Protein AF-A0A959X2M3-F1 (afdb_monomer)

Solvent-accessible surface area (backbone atoms only — not comparable to full-atom values): 13332 Å² total; per-residue (Å²): 109,72,74,56,54,51,50,55,30,62,45,56,48,98,85,64,52,26,56,45,53,53,50,52,50,52,31,53,52,50,55,50,49,57,57,46,39,54,46,54,54,45,54,53,51,61,68,49,44,65,63,35,62,74,36,33,85,78,37,77,64,38,39,45,50,39,52,51,53,55,51,50,49,55,48,45,53,48,51,55,50,47,69,74,66,49,56,68,66,61,54,34,28,74,55,65,74,38,82,60,84,59,96,55,61,70,57,21,39,37,45,34,43,35,32,46,65,42,89,88,78,68,47,81,46,74,49,79,49,80,47,76,36,41,40,83,55,24,69,57,48,59,26,80,77,22,71,33,78,55,99,66,29,56,42,56,25,75,43,68,69,39,57,64,97,43,68,52,55,40,64,32,27,38,26,89,87,77,65,51,74,42,83,56,93,72,75,53,65,43,33,91,88,77,67,46,67,55,27,52,39,75,91,23,56,40,84,42,66,76,83,45,42,29,35,27,79,40,51,52,85,77,26,50,73,62,93,83,74,79,79,85,125

Secondary structure (DSSP, 8-state):
-HHHHHHHHHS--TTS--HHHHHHHHHHHHHHHHHHHHHHHHHHHHHHHHHHHHTTTT-HHHHHHHHHHHHHHHHHHHHHHHHHHS-HHHHHHHTTSSPP-SS--SEEEEEEEEEEE-TTT--EEEEEEEEEEEHHHHHHHTSTT-EEEETTEEEE--EE---GGGTT-EEEEE-TTT--EEESSS--SB-TTT--B-TTSGGGEEEE----EEEEEEEHHHHB--GGG----

Foldseek 3Di:
DVVVVVVQQPDADPVRDHVLVVLVVQLVVVLVQVLVLLVVVLVVLVVCLVVLVVCCPVDPVSVVVNVVSVVVNVVSVVVNVCSVVPDVVVSCCLSVNDPDPPPAAQKAKEKEKEWEADPPPRDIDIDIDMDIHRLVCCVAQQPQQHWHDDPQFTFHFHWACCTDVNVQWFKWFADPPPRDIDGDPDQDQADPVPRHGDSNPPVRIDTDGRRRYTYTYHYPVVGRDDPPPPPDD

Nearest PDB structures (foldseek):
  5ofb-assembly1_B  TM=7.297E-01  e=4.137E+00  Homo sapiens
  8th8-assembly1_H  TM=6.501E-01  e=4.402E+00  Tetrahymena thermophila
  8cqn-assembly1_A  TM=4.316E-01  e=4.685E+00  Borreliella burgdorferi B31
  5o66-assembly1_F  TM=1.727E-01  e=3.653E+00  Escherichia coli O157:H7

Radius of gyration: 22.68 Å; Cα contacts (8 Å, |Δi|>4): 304; chains: 1; bounding box: 52×45×70 Å

Mean predicted aligned error: 12.22 Å

Structure (mmCIF, N/CA/C/O backbone):
data_AF-A0A959X2M3-F1
#
_entry.id   AF-A0A959X2M3-F1
#
loop_
_atom_site.group_PDB
_atom_site.id
_atom_site.type_symbol
_atom_site.label_atom_id
_atom_site.label_alt_id
_atom_site.label_comp_id
_atom_site.label_asym_id
_atom_site.label_entity_id
_atom_site.label_seq_id
_atom_site.pdbx_PDB_ins_code
_atom_site.Cartn_x
_atom_site.Cartn_y
_atom_site.Cartn_z
_atom_site.occupancy
_atom_site.B_iso_or_equiv
_atom_site.auth_seq_id
_atom_site.auth_comp_id
_atom_site.auth_asym_id
_atom_site.auth_atom_id
_atom_site.pdbx_PDB_model_num
ATOM 1 N N . ASP A 1 1 ? -24.467 1.708 27.579 1.00 86.31 1 ASP A N 1
ATOM 2 C CA . ASP A 1 1 ? -25.200 2.646 26.709 1.00 86.31 1 ASP A CA 1
ATOM 3 C C . ASP A 1 1 ? -24.229 3.172 25.653 1.00 86.31 1 ASP A C 1
ATOM 5 O O . ASP A 1 1 ? -23.113 3.537 26.008 1.00 86.31 1 ASP A O 1
ATOM 9 N N . ALA A 1 2 ? -24.602 3.150 24.372 1.00 84.88 2 ALA A N 1
ATOM 10 C CA . ALA A 1 2 ? -23.736 3.582 23.270 1.00 84.88 2 ALA A CA 1
ATOM 11 C C . ALA A 1 2 ? -23.394 5.081 23.348 1.00 84.88 2 ALA A C 1
ATOM 13 O O . ALA A 1 2 ? -22.277 5.481 23.024 1.00 84.88 2 ALA A O 1
ATOM 14 N N . ALA A 1 3 ? -24.325 5.906 23.841 1.00 92.06 3 ALA A N 1
ATOM 15 C CA . ALA A 1 3 ? -24.115 7.347 23.967 1.00 92.06 3 ALA A CA 1
ATOM 16 C C . ALA A 1 3 ? -23.045 7.701 25.014 1.00 92.06 3 ALA A C 1
ATOM 18 O O . ALA A 1 3 ? -22.355 8.713 24.888 1.00 92.06 3 ALA A O 1
ATOM 19 N N . GLU A 1 4 ? -22.919 6.886 26.059 1.00 91.19 4 GLU A N 1
ATOM 20 C CA . GLU A 1 4 ? -21.913 7.065 27.104 1.00 91.19 4 GLU A CA 1
ATOM 21 C C . GLU A 1 4 ? -20.538 6.566 26.653 1.00 91.19 4 GLU A C 1
ATOM 23 O O . GLU A 1 4 ? -19.549 7.273 26.831 1.00 91.19 4 GLU A O 1
ATOM 28 N N . ALA A 1 5 ? -20.488 5.426 25.955 1.00 87.62 5 ALA A N 1
ATOM 29 C CA . ALA A 1 5 ? -19.258 4.921 25.346 1.00 87.62 5 ALA A CA 1
ATOM 30 C C . ALA A 1 5 ? -18.653 5.920 24.342 1.00 87.62 5 ALA A C 1
ATOM 32 O O . ALA A 1 5 ? -17.450 6.170 24.369 1.00 87.62 5 ALA A O 1
ATOM 33 N N . LEU A 1 6 ? -19.483 6.555 23.504 1.00 90.19 6 LEU A N 1
ATOM 34 C CA . LEU A 1 6 ? -19.035 7.594 22.569 1.00 90.19 6 LEU A CA 1
ATOM 35 C C . LEU A 1 6 ? -18.495 8.834 23.286 1.00 90.19 6 LEU A C 1
ATOM 37 O O . LEU A 1 6 ? -17.456 9.366 22.900 1.00 90.19 6 LEU A O 1
ATOM 41 N N . ARG A 1 7 ? -19.166 9.286 24.353 1.00 92.62 7 ARG A N 1
ATOM 42 C CA . ARG A 1 7 ? -18.688 10.417 25.161 1.00 92.62 7 ARG A CA 1
ATOM 43 C C . ARG A 1 7 ? -17.346 10.111 25.817 1.00 92.62 7 ARG A C 1
ATOM 45 O O . ARG A 1 7 ? -16.460 10.962 25.787 1.00 92.62 7 ARG A O 1
ATOM 52 N N . GLN A 1 8 ? -17.178 8.904 26.350 1.00 91.25 8 GLN A N 1
ATOM 53 C CA . GLN A 1 8 ? -15.914 8.458 26.929 1.00 91.25 8 GLN A CA 1
ATOM 54 C C . GLN A 1 8 ? -14.807 8.345 25.873 1.00 91.25 8 GLN A C 1
ATOM 56 O O . GLN A 1 8 ? -13.673 8.735 26.126 1.00 91.25 8 GLN A O 1
ATOM 61 N N . TRP A 1 9 ? -15.133 7.856 24.676 1.00 92.38 9 TRP A N 1
ATOM 62 C CA . TRP A 1 9 ? -14.186 7.771 23.567 1.00 92.38 9 TRP A CA 1
ATOM 63 C C . TRP A 1 9 ? -13.734 9.155 23.075 1.00 92.38 9 TRP A C 1
ATOM 65 O O . TRP A 1 9 ? -12.554 9.334 22.772 1.00 92.38 9 TRP A O 1
ATOM 75 N N . ALA A 1 10 ? -14.644 10.134 23.022 1.00 93.06 10 ALA A N 1
ATOM 76 C CA . ALA A 1 10 ? -14.366 11.476 22.513 1.00 93.06 10 ALA A CA 1
ATOM 77 C C . ALA A 1 10 ? -13.673 12.395 23.532 1.00 93.06 10 ALA A C 1
ATOM 79 O O . ALA A 1 10 ? -12.900 13.266 23.137 1.00 93.06 10 ALA A O 1
ATOM 80 N N . THR A 1 11 ? -13.937 12.221 24.830 1.00 94.06 11 THR A N 1
ATOM 81 C CA . THR A 1 11 ? -13.473 13.149 25.874 1.00 94.06 11 THR A CA 1
ATOM 82 C C . THR A 1 11 ? -12.083 12.757 26.390 1.00 94.06 11 THR A C 1
ATOM 84 O O . THR A 1 11 ? -11.936 11.657 26.921 1.00 94.06 11 THR A O 1
ATOM 87 N N . PRO A 1 12 ? -11.066 13.633 26.281 1.00 91.62 12 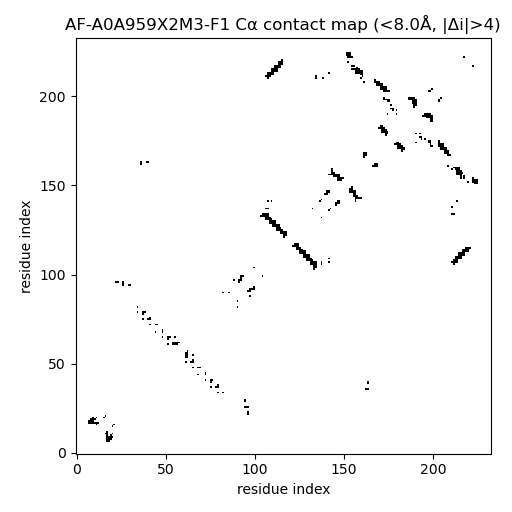PRO A N 1
ATOM 88 C CA . PRO A 1 12 ? -9.752 13.412 26.882 1.00 91.62 12 PRO A CA 1
ATOM 89 C C . PRO A 1 12 ? -9.810 13.275 28.402 1.00 91.62 12 PRO A C 1
ATOM 91 O O . PRO A 1 12 ? -10.492 14.046 29.081 1.00 91.62 12 PRO A O 1
ATOM 94 N N . GLY A 1 13 ? -9.061 12.311 28.934 1.00 90.69 13 GLY A N 1
ATOM 95 C CA . GLY A 1 13 ? -8.766 12.221 30.359 1.00 90.69 13 GLY A CA 1
ATOM 96 C C . GLY A 1 13 ? -7.793 13.318 30.828 1.00 90.69 13 GLY A C 1
ATOM 97 O O . GLY A 1 13 ? -7.345 14.140 30.025 1.00 90.69 13 GLY A O 1
ATOM 98 N N . PRO A 1 14 ? -7.422 13.323 32.120 1.00 89.38 14 PRO A N 1
ATOM 99 C CA . PRO A 1 14 ? -6.470 14.286 32.696 1.00 89.38 14 PRO A CA 1
ATOM 100 C C . PRO A 1 14 ? -5.118 14.318 31.965 1.00 89.38 14 PRO A C 1
ATOM 102 O O . PRO A 1 14 ? -4.463 15.352 31.885 1.00 89.38 14 PRO A O 1
ATOM 105 N N . ASP A 1 15 ? -4.743 13.175 31.403 1.00 91.19 15 ASP A N 1
ATOM 106 C CA . ASP A 1 15 ? -3.500 12.893 30.695 1.00 91.19 15 ASP A CA 1
ATOM 107 C C . ASP A 1 15 ? -3.559 13.352 29.221 1.00 91.19 15 ASP A C 1
ATOM 109 O O . ASP A 1 15 ? -2.607 13.167 28.466 1.00 91.19 15 ASP A O 1
ATOM 113 N N . GLY A 1 16 ? -4.703 13.889 28.777 1.00 89.19 16 GLY A N 1
ATOM 114 C CA . GLY A 1 16 ? -4.969 14.264 27.387 1.00 89.19 16 GLY A CA 1
ATOM 115 C C . GLY A 1 16 ? -5.286 13.086 26.457 1.00 89.19 16 GLY A C 1
ATOM 116 O O . GLY A 1 16 ? -5.538 13.299 25.274 1.00 89.19 16 GLY A O 1
ATOM 117 N N . SER A 1 17 ? -5.304 11.851 26.964 1.00 91.25 17 SER A N 1
ATOM 118 C CA . SER A 1 17 ? -5.589 10.649 26.177 1.00 91.25 17 SER A CA 1
ATOM 119 C C . SER A 1 17 ? -7.094 10.382 26.051 1.00 91.25 17 SER A C 1
ATOM 121 O O . SER A 1 17 ? -7.866 10.554 26.994 1.00 91.25 17 SER A O 1
ATOM 123 N N . SER A 1 18 ? -7.523 9.951 24.866 1.00 94.25 18 SER A N 1
ATOM 124 C CA . SER A 1 18 ? -8.860 9.406 24.603 1.00 94.25 18 SER A CA 1
ATOM 125 C C . SER A 1 18 ? -8.821 8.470 23.400 1.00 94.25 18 SER A C 1
ATOM 127 O O . SER A 1 18 ? -7.822 8.400 22.678 1.00 94.25 18 SER A O 1
ATOM 129 N N . GLY A 1 19 ? -9.923 7.760 23.154 1.00 90.06 19 GLY A N 1
ATOM 130 C CA . GLY A 1 19 ? -10.055 6.935 21.957 1.00 90.06 19 GLY A CA 1
ATOM 131 C C . GLY A 1 19 ? -10.007 7.760 20.665 1.00 90.06 19 GLY A C 1
ATOM 132 O O . GLY A 1 19 ? -9.396 7.320 19.688 1.00 90.06 19 GLY A O 1
ATOM 133 N N . LEU A 1 20 ? -10.561 8.976 20.675 1.00 90.69 20 LEU A N 1
ATOM 134 C CA . LEU A 1 20 ? -10.461 9.923 19.563 1.00 90.69 20 LEU A CA 1
ATOM 135 C C . LEU A 1 20 ? -9.012 10.357 19.324 1.00 90.69 20 LEU A C 1
ATOM 137 O O . LEU A 1 20 ? -8.537 10.285 18.193 1.00 90.69 20 LEU A O 1
ATOM 141 N N . VAL A 1 21 ? -8.285 10.735 20.380 1.00 93.06 21 VAL A N 1
ATOM 142 C CA . VAL A 1 21 ? -6.868 11.128 20.278 1.00 93.06 21 VAL A CA 1
ATOM 143 C C . VAL A 1 21 ? -6.023 9.980 19.726 1.00 93.06 21 VAL A C 1
ATOM 145 O O . VAL A 1 21 ? -5.220 10.191 18.820 1.00 93.06 21 VAL A O 1
ATOM 148 N N . ALA A 1 22 ? -6.248 8.751 20.198 1.00 90.62 22 ALA A N 1
ATOM 149 C CA . ALA A 1 22 ? -5.558 7.574 19.679 1.00 90.62 22 ALA A CA 1
ATOM 150 C C . ALA A 1 22 ? -5.890 7.302 18.199 1.00 90.62 22 ALA A C 1
ATOM 152 O O . ALA A 1 22 ? -5.024 6.876 17.441 1.00 90.62 22 ALA A O 1
ATOM 153 N N . THR A 1 23 ? -7.131 7.558 17.778 1.00 89.19 23 THR A N 1
ATOM 154 C CA . THR A 1 23 ? -7.568 7.380 16.383 1.00 89.19 23 THR A CA 1
ATOM 155 C C . THR A 1 23 ? -6.919 8.408 15.461 1.00 89.19 23 THR A C 1
ATOM 157 O O . THR A 1 23 ? -6.351 8.025 14.443 1.00 89.19 23 THR A O 1
ATOM 160 N N . ILE A 1 24 ? -6.908 9.684 15.858 1.00 92.06 24 ILE A N 1
ATOM 161 C CA . ILE A 1 24 ? -6.200 10.751 15.135 1.00 92.06 24 ILE A CA 1
ATOM 162 C C . ILE A 1 24 ? -4.700 10.446 15.058 1.00 92.06 24 ILE A C 1
ATOM 164 O O . ILE A 1 24 ? -4.102 10.577 13.995 1.00 92.06 24 ILE A O 1
ATOM 168 N N . GLY A 1 25 ? -4.097 9.997 16.164 1.00 91.75 25 GLY A N 1
ATOM 169 C CA . GLY A 1 25 ? -2.682 9.633 16.208 1.00 91.75 25 GLY A CA 1
ATOM 170 C C . GLY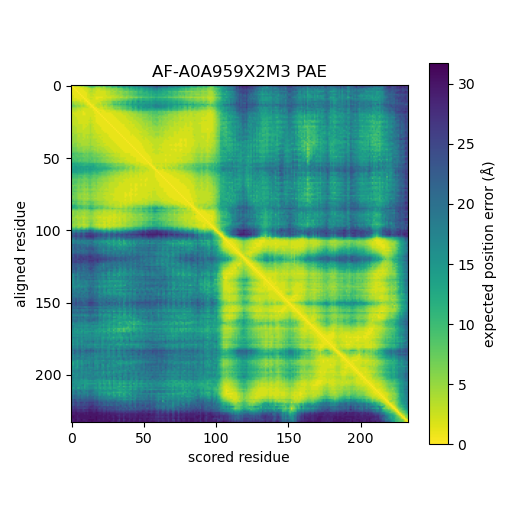 A 1 25 ? -2.328 8.519 15.222 1.00 91.75 25 GLY A C 1
ATOM 171 O O . GLY A 1 25 ? -1.373 8.668 14.463 1.00 91.75 25 GLY A O 1
ATOM 172 N N . ARG A 1 26 ? -3.126 7.443 15.172 1.00 89.19 26 ARG A N 1
ATOM 173 C CA . ARG A 1 26 ? -2.935 6.353 14.198 1.00 89.19 26 ARG A CA 1
ATOM 174 C C . ARG A 1 26 ? -3.107 6.824 12.755 1.00 89.19 26 ARG A C 1
ATOM 176 O O . ARG A 1 26 ? -2.294 6.465 11.913 1.00 89.19 26 ARG A O 1
ATOM 183 N N . ALA A 1 27 ? -4.122 7.644 12.477 1.00 88.56 27 ALA A N 1
ATOM 184 C CA . ALA A 1 27 ? -4.337 8.216 11.148 1.00 88.56 27 ALA A CA 1
ATOM 185 C C . ALA A 1 27 ? -3.136 9.067 10.701 1.00 88.56 27 ALA A C 1
ATOM 187 O O . ALA A 1 27 ? -2.615 8.882 9.605 1.00 88.56 27 ALA A O 1
ATOM 188 N N . ALA A 1 28 ? -2.635 9.944 11.575 1.00 90.50 28 ALA A N 1
ATOM 189 C CA . ALA A 1 28 ? -1.455 10.755 11.289 1.00 90.50 28 ALA A CA 1
ATOM 190 C C . ALA A 1 28 ? -0.204 9.893 11.053 1.00 90.50 28 ALA A C 1
ATOM 192 O O . ALA A 1 28 ? 0.539 10.137 10.107 1.00 90.50 28 ALA A O 1
ATOM 193 N N . GLN A 1 29 ? 0.015 8.865 11.879 1.00 90.56 29 GLN A N 1
ATOM 194 C CA . GLN A 1 29 ? 1.124 7.922 11.708 1.00 90.56 29 GLN A CA 1
ATOM 195 C C . GLN A 1 29 ? 1.048 7.184 10.371 1.00 90.56 29 GLN A C 1
ATOM 197 O O . GLN A 1 29 ? 2.058 7.099 9.680 1.00 90.56 29 GLN A O 1
ATOM 202 N N . ARG A 1 30 ? -0.140 6.703 9.984 1.00 86.38 30 ARG A N 1
ATOM 203 C CA . ARG A 1 30 ? -0.357 6.033 8.698 1.00 86.38 30 ARG A CA 1
ATOM 204 C C . ARG A 1 30 ? -0.059 6.969 7.529 1.00 86.38 30 ARG A C 1
ATOM 206 O O . ARG A 1 30 ? 0.681 6.588 6.634 1.00 86.38 30 ARG A O 1
ATOM 213 N N . TRP A 1 31 ? -0.554 8.208 7.577 1.00 87.69 31 TRP A N 1
ATOM 214 C CA . TRP A 1 31 ? -0.276 9.189 6.527 1.00 87.69 31 TRP A CA 1
ATOM 215 C C . TRP A 1 31 ? 1.223 9.477 6.417 1.00 87.69 31 TRP A C 1
ATOM 217 O O . TRP A 1 31 ? 1.776 9.478 5.322 1.00 87.69 31 TRP A O 1
ATOM 227 N N . HIS A 1 32 ? 1.905 9.667 7.549 1.00 89.50 32 HIS A N 1
ATOM 228 C CA . HIS A 1 32 ? 3.352 9.863 7.562 1.00 89.50 32 HIS A CA 1
ATOM 229 C C . HIS A 1 32 ? 4.116 8.663 6.999 1.00 89.50 32 HIS A C 1
ATOM 231 O O . HIS A 1 32 ? 5.058 8.876 6.242 1.00 89.50 32 HIS A O 1
ATOM 237 N N . ALA A 1 33 ? 3.709 7.438 7.337 1.00 88.56 33 ALA A N 1
ATOM 238 C CA . ALA A 1 33 ? 4.312 6.225 6.799 1.00 88.56 33 ALA A CA 1
ATOM 239 C C . ALA A 1 33 ? 4.132 6.138 5.276 1.00 88.56 33 ALA A C 1
ATOM 241 O O . ALA A 1 33 ? 5.114 5.938 4.576 1.00 88.56 33 ALA A O 1
ATOM 242 N N . GLU A 1 34 ? 2.928 6.401 4.755 1.00 85.56 34 GLU A N 1
ATOM 243 C CA . GLU A 1 34 ? 2.657 6.431 3.308 1.00 85.56 34 GLU A CA 1
ATOM 244 C C . GLU A 1 34 ? 3.499 7.496 2.578 1.00 85.56 34 GLU A C 1
ATOM 246 O O . GLU A 1 34 ? 3.987 7.259 1.478 1.00 85.56 34 GLU A O 1
ATOM 251 N N . GLN A 1 35 ? 3.704 8.675 3.180 1.00 89.56 35 GLN A N 1
ATOM 252 C CA . GLN A 1 35 ? 4.569 9.705 2.588 1.00 89.56 35 GLN A CA 1
ATOM 253 C C . GLN A 1 35 ? 6.052 9.341 2.633 1.00 89.56 35 GLN A C 1
ATOM 255 O O . GLN A 1 35 ? 6.804 9.750 1.750 1.00 89.56 35 GLN A O 1
ATOM 260 N N . GLN A 1 36 ? 6.483 8.657 3.690 1.00 91.81 36 GLN A N 1
ATOM 261 C CA . GLN A 1 36 ? 7.868 8.237 3.834 1.00 91.81 36 GLN A CA 1
ATOM 262 C C . GLN A 1 36 ? 8.193 7.116 2.846 1.00 91.81 36 GLN A C 1
ATOM 264 O O . GLN A 1 36 ? 9.204 7.203 2.166 1.00 91.81 36 GLN A O 1
ATOM 269 N N . ASP A 1 37 ? 7.281 6.162 2.681 1.00 89.44 37 ASP A N 1
ATOM 270 C CA . ASP A 1 37 ? 7.382 5.059 1.727 1.00 89.44 37 ASP A CA 1
ATOM 271 C C . ASP A 1 37 ? 7.659 5.531 0.290 1.00 89.44 37 ASP A C 1
ATOM 273 O O . ASP A 1 37 ? 8.632 5.117 -0.340 1.00 89.44 37 ASP A O 1
ATOM 277 N N . LEU A 1 38 ? 6.859 6.483 -0.203 1.00 89.50 38 LEU A N 1
ATOM 278 C CA . LEU A 1 38 ? 7.043 7.060 -1.537 1.00 89.50 38 LEU A CA 1
ATOM 279 C C . LEU A 1 38 ? 8.399 7.761 -1.693 1.00 89.50 38 LEU A C 1
ATOM 281 O O . LEU A 1 38 ? 9.002 7.712 -2.766 1.00 89.50 38 LEU A O 1
ATOM 285 N N . LYS A 1 39 ? 8.877 8.424 -0.634 1.00 93.06 39 LYS A N 1
ATOM 286 C CA . LYS A 1 39 ? 10.179 9.101 -0.639 1.00 93.06 39 LYS A CA 1
ATOM 287 C C . LYS A 1 39 ? 11.326 8.107 -0.622 1.00 93.06 39 LYS A C 1
ATOM 289 O O . LYS A 1 39 ? 12.245 8.277 -1.407 1.00 93.06 39 LYS A O 1
ATOM 294 N N . ASP A 1 40 ? 11.245 7.071 0.206 1.00 94.31 40 ASP A N 1
ATOM 295 C CA . ASP A 1 40 ? 12.275 6.037 0.300 1.00 94.31 40 ASP A CA 1
ATOM 296 C C . ASP A 1 40 ? 12.415 5.295 -1.040 1.00 94.31 40 ASP A C 1
ATOM 298 O O . ASP A 1 40 ? 13.527 5.098 -1.529 1.00 94.31 40 ASP A O 1
ATOM 302 N N . ARG A 1 41 ? 11.288 4.978 -1.697 1.00 91.00 41 ARG A N 1
ATOM 303 C CA . ARG A 1 41 ? 11.269 4.413 -3.058 1.00 91.00 41 ARG A CA 1
ATOM 304 C C . ARG A 1 41 ? 11.906 5.347 -4.088 1.00 91.00 41 ARG A C 1
ATOM 306 O O . ARG A 1 41 ? 12.708 4.896 -4.904 1.00 91.00 41 ARG A O 1
ATOM 313 N N . LEU A 1 42 ? 11.567 6.639 -4.055 1.00 94.56 42 LEU A N 1
ATOM 314 C CA . LEU A 1 42 ? 12.153 7.626 -4.965 1.00 94.56 42 LEU A CA 1
ATOM 315 C C . LEU A 1 42 ? 13.660 7.778 -4.729 1.00 94.56 42 LEU A C 1
ATOM 317 O O . LEU A 1 42 ? 14.422 7.799 -5.691 1.00 94.56 42 LEU A O 1
ATOM 321 N N . ASP A 1 43 ? 14.091 7.855 -3.472 1.00 95.75 43 ASP A N 1
ATOM 322 C CA . ASP A 1 43 ? 15.498 7.998 -3.100 1.00 95.75 43 ASP A CA 1
ATOM 323 C C . ASP A 1 43 ? 16.315 6.776 -3.543 1.00 95.75 43 ASP A C 1
ATOM 325 O O . ASP A 1 43 ? 17.412 6.937 -4.083 1.00 95.75 43 ASP A O 1
ATOM 329 N N . GLN A 1 44 ? 15.770 5.564 -3.382 1.00 94.31 44 GLN A N 1
ATO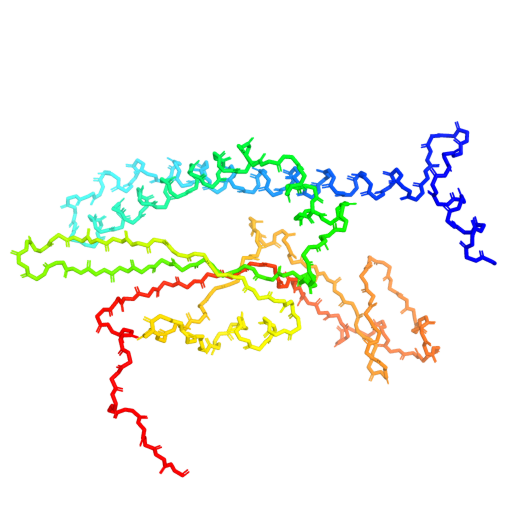M 330 C CA . GLN A 1 44 ? 16.391 4.340 -3.885 1.00 94.31 44 GLN A CA 1
ATOM 331 C C . GLN A 1 44 ? 16.537 4.374 -5.410 1.00 94.31 44 GLN A C 1
ATOM 333 O O . GLN A 1 44 ? 17.637 4.180 -5.927 1.00 94.31 44 GLN A O 1
ATOM 338 N N . LEU A 1 45 ? 15.456 4.677 -6.132 1.00 92.56 45 LEU A N 1
ATOM 339 C CA . LEU A 1 45 ? 15.477 4.741 -7.592 1.00 92.56 45 LEU A CA 1
ATOM 340 C C . LEU A 1 45 ? 16.478 5.793 -8.094 1.00 92.56 45 LEU A C 1
ATOM 342 O O . LEU A 1 45 ? 17.271 5.528 -8.995 1.00 92.56 45 LEU A O 1
ATOM 346 N N . VAL A 1 46 ? 16.491 6.977 -7.478 1.00 95.75 46 VAL A N 1
ATOM 347 C CA . VAL A 1 46 ? 17.427 8.061 -7.812 1.00 95.75 46 VAL A CA 1
ATOM 348 C C . VAL A 1 46 ? 18.879 7.664 -7.536 1.00 95.75 46 VAL A C 1
ATOM 350 O O . VAL A 1 46 ? 19.7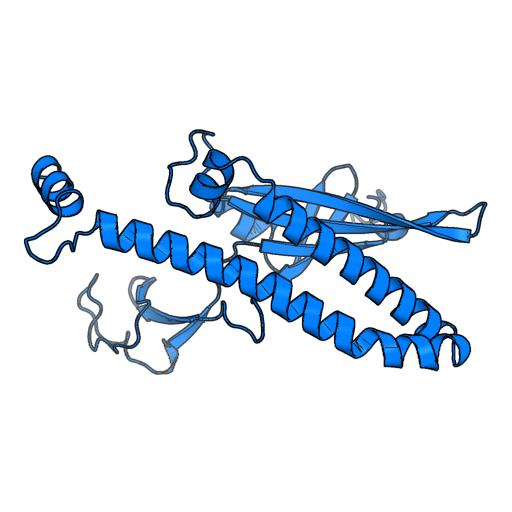67 8.092 -8.273 1.00 95.75 46 VAL A O 1
ATOM 353 N N . ALA A 1 47 ? 19.139 6.835 -6.522 1.00 96.19 47 ALA A N 1
ATOM 354 C CA . ALA A 1 47 ? 20.473 6.304 -6.258 1.00 96.19 47 ALA A CA 1
ATOM 355 C C . ALA A 1 47 ? 20.941 5.299 -7.327 1.00 96.19 47 ALA A C 1
ATOM 357 O O . ALA A 1 47 ? 22.142 5.216 -7.583 1.00 96.19 47 ALA A O 1
ATOM 358 N N . GLU A 1 48 ? 20.018 4.573 -7.965 1.00 94.19 48 GLU A N 1
ATOM 359 C CA . GLU A 1 48 ? 20.304 3.583 -9.017 1.00 94.19 48 GLU A CA 1
ATOM 360 C C . GLU A 1 48 ? 20.431 4.209 -10.422 1.00 94.19 48 GLU A C 1
ATOM 362 O O . GLU A 1 48 ? 21.138 3.676 -11.282 1.00 94.19 48 GLU A O 1
ATOM 367 N N . LEU A 1 49 ? 19.805 5.370 -10.663 1.00 94.50 49 LEU A N 1
ATOM 368 C CA . LEU A 1 49 ? 19.811 6.048 -11.968 1.00 94.50 49 LEU A CA 1
ATOM 369 C C . LEU A 1 49 ? 21.210 6.281 -12.576 1.00 94.50 49 LEU A C 1
ATOM 371 O O . LEU A 1 49 ? 21.358 6.009 -13.768 1.00 94.50 49 LEU A O 1
ATOM 375 N N . PRO A 1 50 ? 22.244 6.744 -11.841 1.00 96.81 50 PRO A N 1
ATOM 376 C CA . PRO A 1 50 ? 23.563 6.995 -12.429 1.00 96.81 50 PRO A CA 1
ATOM 377 C C . PRO A 1 50 ? 24.208 5.748 -13.049 1.00 96.81 50 PRO A C 1
ATOM 379 O O . PRO A 1 50 ? 24.870 5.845 -14.085 1.00 96.81 50 PRO A O 1
ATOM 382 N N . ASP A 1 51 ? 23.999 4.578 -12.442 1.00 94.81 51 ASP A N 1
ATOM 383 C CA . ASP A 1 51 ? 24.536 3.311 -12.944 1.00 94.81 51 ASP A CA 1
ATOM 384 C C . ASP A 1 51 ? 23.791 2.855 -14.208 1.00 94.81 51 ASP A C 1
ATOM 386 O O . ASP A 1 51 ? 24.415 2.357 -15.149 1.00 94.81 51 ASP A O 1
ATOM 390 N N . LEU A 1 52 ? 22.473 3.074 -14.267 1.00 92.50 52 LEU A N 1
ATOM 391 C CA . LEU A 1 52 ? 21.669 2.828 -15.468 1.00 92.50 52 LEU A CA 1
ATOM 392 C C . LEU A 1 52 ? 22.048 3.781 -16.612 1.00 92.50 52 LEU A C 1
ATOM 394 O O . LEU A 1 52 ? 22.147 3.359 -17.762 1.00 92.50 52 LEU A O 1
ATOM 398 N N . GLU A 1 53 ? 22.317 5.054 -16.306 1.00 94.00 53 GLU A N 1
ATOM 399 C CA . GLU A 1 53 ? 22.777 6.048 -17.284 1.00 94.00 53 GLU A CA 1
ATOM 400 C C . GLU A 1 53 ? 24.142 5.688 -17.876 1.00 94.00 53 GLU A C 1
ATOM 402 O O . GLU A 1 53 ? 24.352 5.831 -19.081 1.00 94.00 53 GLU A O 1
ATOM 407 N N . ALA A 1 54 ? 25.064 5.173 -17.059 1.00 95.38 54 ALA A N 1
ATOM 408 C CA . ALA A 1 54 ? 26.380 4.747 -17.527 1.00 95.38 54 ALA A CA 1
ATOM 409 C C . ALA A 1 54 ? 26.316 3.565 -18.511 1.00 95.38 54 ALA A C 1
ATOM 411 O O . ALA A 1 54 ? 27.201 3.433 -19.357 1.00 95.38 54 ALA A O 1
ATOM 412 N N . ARG A 1 55 ? 25.277 2.729 -18.403 1.00 92.94 55 ARG A N 1
ATOM 413 C CA . ARG A 1 55 ? 25.090 1.499 -19.186 1.00 92.94 55 ARG A CA 1
ATOM 414 C C . ARG A 1 55 ? 24.146 1.655 -20.377 1.00 92.94 55 ARG A C 1
ATOM 416 O O . ARG A 1 55 ? 23.964 0.702 -21.124 1.00 92.94 55 ARG A O 1
ATOM 423 N N . GLU A 1 56 ? 23.581 2.842 -20.605 1.00 91.38 56 GLU A N 1
ATOM 424 C CA . GLU A 1 56 ? 22.592 3.095 -21.669 1.00 91.38 56 GLU A CA 1
ATOM 425 C C . GLU A 1 56 ? 23.051 2.607 -23.057 1.00 91.38 56 GLU A C 1
ATOM 427 O O . GLU A 1 56 ? 22.236 2.165 -23.861 1.00 91.38 56 GLU A O 1
ATOM 432 N N . GLN A 1 57 ? 24.352 2.685 -23.353 1.00 91.56 57 GLN A N 1
ATOM 433 C CA . GLN A 1 57 ? 24.915 2.317 -24.659 1.00 91.56 57 GLN A CA 1
ATOM 434 C C . GLN A 1 57 ? 25.409 0.865 -24.743 1.00 91.56 57 GLN A C 1
ATOM 436 O O . GLN A 1 57 ? 25.861 0.449 -25.812 1.00 91.56 57 GLN A O 1
ATOM 441 N N . ASP A 1 58 ? 25.345 0.104 -23.649 1.00 92.31 58 ASP A N 1
ATOM 442 C CA . ASP A 1 58 ? 25.865 -1.264 -23.600 1.00 92.31 58 ASP A CA 1
ATOM 443 C C . ASP A 1 58 ? 24.940 -2.244 -24.341 1.00 92.31 58 ASP A C 1
ATOM 445 O O . ASP A 1 58 ? 25.419 -3.178 -24.993 1.00 92.31 58 ASP A O 1
ATOM 449 N N . SER A 1 59 ? 23.620 -2.018 -24.293 1.00 92.38 59 SER A N 1
ATOM 450 C CA . SER A 1 59 ? 22.622 -2.805 -25.022 1.00 92.38 59 SER A CA 1
ATOM 451 C C . SER A 1 59 ? 21.277 -2.080 -25.183 1.00 92.38 59 SER A C 1
ATOM 453 O O . SER A 1 59 ? 20.959 -1.145 -24.448 1.00 92.38 59 SER A O 1
ATOM 455 N N . ASP A 1 60 ? 20.440 -2.559 -26.111 1.00 87.50 60 ASP A N 1
ATOM 456 C CA . ASP A 1 60 ? 19.051 -2.090 -26.256 1.00 87.50 60 ASP A CA 1
ATOM 457 C C . ASP A 1 60 ? 18.205 -2.356 -24.994 1.00 87.50 60 ASP A C 1
ATOM 459 O O . ASP A 1 60 ? 17.244 -1.628 -24.729 1.00 87.50 60 ASP A O 1
ATOM 463 N N . ASP A 1 61 ? 18.553 -3.388 -24.216 1.00 85.44 61 ASP A N 1
ATOM 464 C CA . ASP A 1 61 ? 17.875 -3.728 -22.963 1.00 85.44 61 ASP A CA 1
ATOM 465 C C . ASP A 1 61 ? 18.265 -2.754 -21.839 1.00 85.44 61 ASP A C 1
ATOM 467 O O . ASP A 1 61 ? 17.386 -2.289 -21.114 1.00 85.44 61 ASP A O 1
ATOM 471 N N . ASP A 1 62 ? 19.540 -2.357 -21.735 1.00 89.31 62 ASP A N 1
ATOM 472 C CA . ASP A 1 62 ? 19.987 -1.336 -20.773 1.00 89.31 62 ASP A CA 1
ATOM 473 C C . ASP A 1 62 ? 19.377 0.045 -21.107 1.00 89.31 62 ASP A C 1
ATOM 475 O O . ASP A 1 62 ? 18.886 0.749 -20.219 1.00 89.31 62 ASP A O 1
ATOM 479 N N . ALA A 1 63 ? 19.303 0.411 -22.395 1.00 81.94 63 ALA A N 1
ATOM 480 C CA . ALA A 1 63 ? 18.618 1.628 -22.841 1.00 81.94 63 ALA A CA 1
ATOM 481 C C . ALA A 1 63 ? 17.119 1.625 -22.488 1.00 81.94 63 ALA A C 1
ATOM 483 O O . ALA A 1 63 ? 16.530 2.673 -22.196 1.00 81.94 63 ALA A O 1
ATOM 484 N N . ARG A 1 64 ? 16.477 0.450 -22.521 1.00 82.75 64 ARG A N 1
ATOM 485 C CA . ARG A 1 64 ? 15.075 0.285 -22.120 1.00 82.75 64 ARG A CA 1
ATOM 486 C C . ARG A 1 64 ? 14.913 0.395 -20.606 1.00 82.75 64 ARG A C 1
ATOM 488 O O . ARG A 1 64 ? 14.054 1.159 -20.170 1.00 82.75 64 ARG A O 1
ATOM 495 N N . ALA A 1 65 ? 15.774 -0.263 -19.833 1.00 83.62 65 ALA A N 1
ATOM 496 C CA . ALA A 1 65 ? 15.767 -0.200 -18.373 1.00 83.62 65 ALA A CA 1
ATOM 497 C C . ALA A 1 65 ? 15.904 1.244 -17.859 1.00 83.62 65 ALA A C 1
ATOM 499 O O . ALA A 1 65 ? 15.151 1.667 -16.985 1.00 83.62 65 ALA A O 1
ATOM 500 N N . LEU A 1 66 ? 16.787 2.053 -18.460 1.00 89.81 66 LEU A N 1
ATOM 501 C CA . LEU A 1 66 ? 16.913 3.471 -18.108 1.00 89.81 66 LEU A CA 1
ATOM 502 C C . LEU A 1 66 ? 15.635 4.275 -18.410 1.00 89.81 66 LEU A C 1
ATOM 504 O O . LEU A 1 66 ? 15.246 5.154 -17.635 1.00 89.81 66 LEU A O 1
ATOM 508 N N . LYS A 1 67 ? 14.972 4.007 -19.543 1.00 84.38 67 LYS A N 1
ATOM 509 C CA . LYS A 1 67 ? 13.704 4.672 -19.889 1.00 84.38 67 LYS A CA 1
ATOM 510 C C . LYS A 1 67 ? 12.594 4.315 -18.905 1.00 84.38 67 LYS A C 1
ATOM 512 O O . LYS A 1 67 ? 11.846 5.213 -18.515 1.00 84.38 67 LYS A O 1
ATOM 517 N N . GLU A 1 68 ? 12.505 3.046 -18.518 1.00 81.81 68 GLU A N 1
ATOM 518 C CA . GLU A 1 68 ? 11.554 2.543 -17.523 1.00 81.81 68 GLU A CA 1
ATOM 519 C C . GLU A 1 68 ? 11.806 3.192 -16.157 1.00 81.81 68 GLU A C 1
ATOM 521 O O . GLU A 1 68 ? 10.898 3.825 -15.619 1.00 81.81 68 GLU A O 1
ATOM 526 N N . ALA A 1 69 ? 13.052 3.194 -15.675 1.00 86.50 69 ALA A N 1
ATOM 527 C CA . ALA A 1 69 ? 13.433 3.843 -14.418 1.00 86.50 69 ALA A CA 1
ATOM 528 C C . ALA A 1 69 ? 13.104 5.349 -14.404 1.00 86.50 69 ALA A C 1
ATOM 530 O O . ALA A 1 69 ? 12.543 5.872 -13.443 1.00 86.50 69 ALA A O 1
ATOM 531 N N . ARG A 1 70 ? 13.364 6.076 -15.500 1.00 88.00 70 ARG A N 1
ATOM 532 C CA . ARG A 1 70 ? 12.985 7.500 -15.609 1.00 88.00 70 ARG A CA 1
ATOM 533 C C . ARG A 1 70 ? 11.471 7.719 -15.666 1.00 88.00 70 ARG A C 1
ATOM 535 O O . ARG A 1 70 ? 11.000 8.794 -15.291 1.00 88.00 70 ARG A O 1
ATOM 542 N N . ALA A 1 71 ? 10.706 6.769 -16.202 1.00 81.38 71 ALA A N 1
ATOM 543 C CA . ALA A 1 71 ? 9.248 6.836 -16.180 1.00 81.38 71 ALA A CA 1
ATOM 544 C C . ALA A 1 71 ? 8.715 6.617 -14.760 1.00 81.38 71 ALA A C 1
ATOM 546 O O . ALA A 1 71 ? 7.883 7.406 -14.308 1.00 81.38 71 ALA A O 1
ATOM 547 N N . GLU A 1 72 ? 9.259 5.633 -14.044 1.00 83.25 72 GLU A N 1
ATOM 548 C CA . GLU A 1 72 ? 8.947 5.382 -12.638 1.00 83.25 72 GLU A CA 1
ATOM 549 C C . GLU A 1 72 ? 9.294 6.590 -11.755 1.00 83.25 72 GLU A C 1
ATOM 551 O O . GLU A 1 72 ? 8.464 7.015 -10.955 1.00 83.25 72 GLU A O 1
ATOM 556 N N . GLN A 1 73 ? 10.448 7.234 -11.971 1.00 91.56 73 GLN A N 1
ATOM 557 C CA . GLN A 1 73 ? 10.829 8.450 -11.245 1.00 91.56 73 GLN A CA 1
ATOM 558 C C . GLN A 1 73 ? 9.759 9.543 -11.380 1.00 91.56 73 GLN A C 1
ATOM 560 O O . GLN A 1 73 ? 9.290 10.087 -10.380 1.00 91.56 73 GLN A O 1
ATOM 565 N N . ARG A 1 74 ? 9.330 9.843 -12.614 1.00 89.69 74 ARG A N 1
ATOM 566 C CA . ARG A 1 74 ? 8.282 10.847 -12.867 1.00 89.69 74 ARG A CA 1
ATOM 567 C C . ARG A 1 74 ? 6.954 10.465 -12.216 1.00 89.69 74 ARG A C 1
ATOM 569 O O . ARG A 1 74 ? 6.229 11.348 -11.760 1.00 89.69 74 ARG A O 1
ATOM 576 N N . MET A 1 75 ? 6.629 9.173 -12.185 1.00 83.94 75 MET A N 1
ATOM 577 C CA . MET A 1 75 ? 5.424 8.667 -11.530 1.00 83.94 75 MET A CA 1
ATOM 578 C C . MET A 1 75 ? 5.482 8.897 -10.018 1.00 83.94 75 MET A C 1
ATOM 580 O O . MET A 1 75 ? 4.546 9.466 -9.462 1.00 83.94 75 MET A O 1
ATOM 584 N N . LEU A 1 76 ? 6.582 8.517 -9.362 1.00 85.38 76 LEU A N 1
ATOM 585 C CA . LEU A 1 76 ? 6.774 8.711 -7.923 1.00 85.38 76 LEU A CA 1
ATOM 586 C C . LEU A 1 76 ? 6.747 10.200 -7.550 1.00 85.38 76 LEU A C 1
ATOM 588 O O . LEU A 1 76 ? 6.058 10.590 -6.608 1.00 85.38 76 LEU A O 1
ATOM 592 N N . GLU A 1 77 ? 7.408 11.058 -8.332 1.00 90.12 77 GLU A N 1
ATOM 593 C CA . GLU A 1 77 ? 7.354 12.515 -8.153 1.00 90.12 77 GLU A CA 1
ATOM 594 C C . GLU A 1 77 ? 5.919 13.060 -8.276 1.00 90.12 77 GLU A C 1
ATOM 596 O O . GLU A 1 77 ? 5.495 13.891 -7.465 1.00 90.12 77 GLU A O 1
ATOM 601 N N . ALA A 1 78 ? 5.142 12.569 -9.248 1.00 86.19 78 ALA A N 1
ATOM 602 C CA . ALA A 1 78 ? 3.742 12.949 -9.421 1.00 86.19 78 ALA A CA 1
ATOM 603 C C . ALA A 1 78 ? 2.856 12.457 -8.264 1.00 86.19 78 ALA A C 1
ATOM 605 O O . ALA A 1 78 ? 2.025 13.224 -7.777 1.00 86.19 78 ALA A O 1
ATOM 606 N N . GLN A 1 79 ? 3.053 11.224 -7.786 1.00 83.62 79 GLN A N 1
ATOM 607 C CA . GLN A 1 79 ? 2.327 10.664 -6.642 1.00 83.62 79 GLN A CA 1
ATOM 608 C C . GLN A 1 79 ? 2.611 11.443 -5.354 1.00 83.62 79 GLN A C 1
ATOM 610 O O . GLN A 1 79 ? 1.677 11.791 -4.630 1.00 83.62 79 GLN A O 1
ATOM 615 N N . ILE A 1 80 ? 3.875 11.795 -5.099 1.00 89.94 80 ILE A N 1
ATOM 616 C CA . ILE A 1 80 ? 4.260 12.662 -3.977 1.00 89.94 80 ILE A CA 1
ATOM 617 C C . ILE A 1 80 ? 3.589 14.033 -4.122 1.00 89.94 80 ILE A C 1
ATOM 619 O O . ILE A 1 80 ? 2.980 14.534 -3.174 1.00 89.94 80 ILE A O 1
ATOM 623 N N . GLY A 1 81 ? 3.646 14.636 -5.314 1.00 87.38 81 GLY A N 1
ATOM 624 C CA . GLY A 1 81 ? 2.992 15.914 -5.595 1.00 87.38 81 GLY A CA 1
ATOM 625 C C . GLY A 1 81 ? 1.483 15.874 -5.338 1.00 87.38 81 GLY A C 1
ATOM 626 O O . GLY A 1 81 ? 0.945 16.765 -4.677 1.00 87.38 81 GLY A O 1
ATOM 627 N N . ALA A 1 82 ? 0.809 14.819 -5.796 1.00 84.06 82 ALA A N 1
ATOM 628 C CA . ALA A 1 82 ? -0.615 14.602 -5.571 1.00 84.06 82 ALA A CA 1
ATOM 629 C C . ALA A 1 82 ? -0.930 14.408 -4.083 1.00 84.06 82 ALA A C 1
ATOM 631 O O . ALA A 1 82 ? -1.881 15.002 -3.583 1.00 84.06 82 ALA A O 1
ATOM 632 N N . ALA A 1 83 ? -0.110 13.653 -3.349 1.00 81.62 83 ALA A N 1
ATOM 633 C CA . ALA A 1 83 ? -0.334 13.391 -1.933 1.00 81.62 83 ALA A CA 1
ATOM 634 C C . ALA A 1 83 ? -0.267 14.657 -1.058 1.00 81.62 83 ALA A C 1
ATOM 636 O O . ALA A 1 83 ? -1.030 14.774 -0.096 1.00 81.62 83 ALA A O 1
ATOM 637 N N . TYR A 1 84 ? 0.599 15.615 -1.406 1.00 82.94 84 TYR A N 1
ATOM 638 C CA . TYR A 1 84 ? 0.677 16.923 -0.741 1.00 82.94 84 TYR A CA 1
ATOM 639 C C . TYR A 1 84 ? -0.313 17.960 -1.296 1.00 82.94 84 TYR A C 1
ATOM 641 O O . TYR A 1 84 ? -0.659 18.907 -0.588 1.00 82.94 84 TYR A O 1
ATOM 649 N N . GLY A 1 85 ? -0.742 17.807 -2.550 1.00 81.75 85 GLY A N 1
ATOM 650 C CA . GLY A 1 85 ? -1.682 18.703 -3.229 1.00 81.75 85 GLY A CA 1
ATOM 651 C C . GLY A 1 85 ? -3.158 18.332 -3.064 1.00 81.75 85 GLY A C 1
ATOM 652 O O . GLY A 1 85 ? -4.021 19.099 -3.493 1.00 81.75 85 GLY A O 1
ATOM 653 N N . ASP A 1 86 ? -3.448 17.175 -2.468 1.00 78.31 86 ASP A N 1
ATOM 654 C CA . ASP A 1 86 ? -4.802 16.658 -2.299 1.00 78.31 86 ASP A CA 1
ATOM 655 C C . ASP A 1 86 ? -5.666 17.589 -1.435 1.00 78.31 86 ASP A C 1
ATOM 657 O O . ASP A 1 86 ? -5.198 18.264 -0.509 1.00 78.31 86 ASP A O 1
ATOM 661 N N . PHE A 1 87 ? -6.967 17.615 -1.711 1.00 82.25 87 PHE A N 1
ATOM 662 C CA . PHE A 1 87 ? -7.897 18.351 -0.870 1.00 82.25 87 PHE A CA 1
ATOM 663 C C . PHE A 1 87 ? -7.945 17.690 0.511 1.00 82.25 87 PHE A C 1
ATOM 665 O O . PHE A 1 87 ? -8.187 16.493 0.638 1.00 82.25 87 PHE A O 1
ATOM 672 N N . TRP A 1 88 ? -7.724 18.477 1.566 1.00 82.19 88 TRP A N 1
ATOM 673 C CA . TRP A 1 88 ? -7.514 17.949 2.918 1.00 82.19 88 TRP A CA 1
ATOM 674 C C . TRP A 1 88 ? -8.649 17.041 3.420 1.00 82.19 88 TRP A C 1
ATOM 676 O O . TRP A 1 88 ? -8.380 16.127 4.190 1.00 82.19 88 TRP A O 1
ATOM 686 N N . ILE A 1 89 ? -9.900 17.248 2.985 1.00 81.44 89 ILE A N 1
ATOM 687 C CA . ILE A 1 89 ? -11.014 16.355 3.346 1.00 81.44 89 ILE A CA 1
ATOM 688 C C . ILE A 1 89 ? -10.813 14.975 2.716 1.00 81.44 89 ILE A C 1
ATOM 690 O O . ILE A 1 89 ? -10.846 13.987 3.441 1.00 81.44 89 ILE A O 1
ATOM 694 N N . SER A 1 90 ? -10.519 14.911 1.415 1.00 77.81 90 SER A N 1
ATOM 695 C CA . SER A 1 90 ? -10.255 13.661 0.690 1.00 77.81 90 SER A CA 1
ATOM 696 C C . SER A 1 90 ? -9.087 12.887 1.303 1.00 77.81 90 SER A C 1
ATOM 698 O O . SER A 1 90 ? -9.161 11.674 1.484 1.00 77.81 90 SER A O 1
ATOM 700 N N . ALA A 1 91 ? -8.025 13.593 1.705 1.00 79.44 91 ALA A N 1
ATOM 701 C CA . ALA A 1 91 ? -6.886 12.982 2.385 1.00 79.44 91 ALA A CA 1
ATOM 702 C C . ALA A 1 91 ? -7.277 12.365 3.744 1.00 79.44 91 ALA A C 1
ATOM 704 O O . ALA A 1 91 ? -6.819 11.274 4.087 1.00 79.44 91 ALA A O 1
ATOM 705 N N . LEU A 1 92 ? -8.139 13.041 4.513 1.00 83.38 92 LEU A N 1
ATOM 706 C CA . LEU A 1 92 ? -8.630 12.535 5.797 1.00 83.38 92 LEU A CA 1
ATOM 707 C C . LEU A 1 92 ? -9.651 11.397 5.649 1.00 83.38 92 LEU A C 1
ATOM 709 O O . LEU A 1 92 ? -9.727 10.539 6.528 1.00 83.38 92 LEU A O 1
ATOM 713 N N . GLU A 1 93 ? -10.425 11.380 4.566 1.00 81.94 93 GLU A N 1
ATOM 714 C CA . GLU A 1 93 ? -11.299 10.259 4.211 1.00 81.94 93 GLU A CA 1
ATOM 715 C C . GLU A 1 93 ? -10.469 9.032 3.816 1.00 81.94 93 GLU A C 1
ATOM 717 O O . GLU A 1 93 ? -10.661 7.958 4.381 1.00 81.94 93 GLU A O 1
ATOM 722 N N . ARG A 1 94 ? -9.473 9.202 2.933 1.00 77.06 94 ARG A N 1
ATOM 723 C CA . ARG A 1 94 ? -8.567 8.126 2.492 1.00 77.06 94 ARG A CA 1
ATOM 724 C C . ARG A 1 94 ? -7.843 7.454 3.658 1.00 77.06 94 ARG A C 1
ATOM 726 O O . ARG A 1 94 ? -7.674 6.240 3.654 1.00 77.06 94 ARG A O 1
ATOM 733 N N . ILE A 1 95 ? -7.425 8.230 4.661 1.00 82.19 95 ILE A N 1
ATOM 734 C CA . ILE A 1 95 ? -6.720 7.696 5.834 1.00 82.19 95 ILE A CA 1
ATOM 735 C C . ILE A 1 95 ? -7.662 7.116 6.908 1.00 82.19 95 ILE A C 1
ATOM 737 O O . ILE A 1 95 ? -7.203 6.650 7.953 1.00 82.19 95 ILE A O 1
ATOM 741 N N . GLY A 1 96 ? -8.979 7.156 6.669 1.00 77.81 96 GLY A N 1
ATOM 742 C CA . GLY A 1 96 ? -10.006 6.602 7.552 1.00 77.81 96 GLY A CA 1
ATOM 743 C C . GLY A 1 96 ? -10.318 7.455 8.784 1.00 77.81 96 GLY A C 1
ATOM 744 O O . GLY A 1 96 ? -10.895 6.949 9.748 1.00 77.81 96 GLY A O 1
ATOM 745 N N . LEU A 1 97 ? -9.925 8.737 8.800 1.00 85.88 97 LEU A N 1
ATOM 746 C CA . LEU A 1 97 ? -10.254 9.644 9.905 1.00 85.88 97 LEU A CA 1
ATOM 747 C C . LEU A 1 97 ? -11.660 10.230 9.759 1.00 85.88 97 LEU A C 1
ATOM 749 O O . LEU A 1 97 ? -12.382 10.368 10.749 1.00 85.88 97 LEU A O 1
ATOM 753 N N . LEU A 1 98 ? -12.026 10.604 8.535 1.00 83.12 98 LEU A N 1
ATOM 754 C CA . LEU A 1 98 ? -13.371 11.046 8.207 1.00 83.12 98 LEU A CA 1
ATOM 755 C C . LEU A 1 98 ? -14.124 9.917 7.503 1.00 83.12 98 LEU A C 1
ATOM 757 O O . LEU A 1 98 ? -13.535 9.201 6.696 1.00 83.12 98 LEU A O 1
ATOM 761 N N . PRO A 1 99 ? -15.423 9.745 7.792 1.00 66.56 99 PRO A N 1
ATOM 762 C CA . PRO A 1 99 ? -16.244 8.845 7.008 1.00 66.56 99 PRO A CA 1
ATOM 763 C C . PRO A 1 99 ? -16.333 9.378 5.578 1.00 66.56 99 PRO A C 1
ATOM 765 O O . PRO A 1 99 ? -16.662 10.546 5.374 1.00 66.56 99 PRO A O 1
ATOM 768 N N . ASN A 1 100 ? -16.079 8.506 4.608 1.00 61.00 100 ASN A N 1
ATOM 769 C CA . ASN A 1 100 ? -16.373 8.793 3.216 1.00 61.00 100 ASN A CA 1
ATOM 770 C C . ASN A 1 10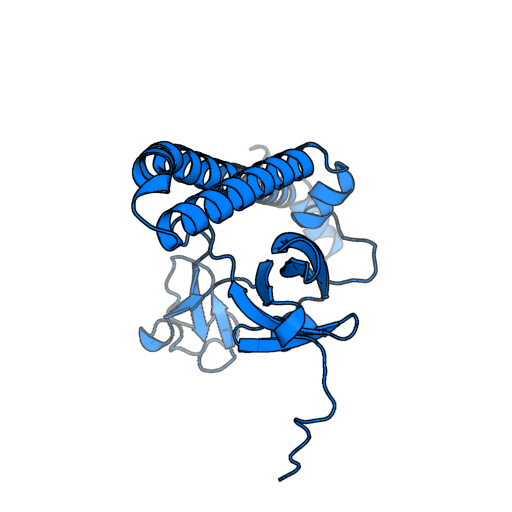0 ? -17.902 8.842 3.054 1.00 61.00 100 ASN A C 1
ATOM 772 O O . ASN A 1 100 ? -18.597 7.860 3.313 1.00 61.00 100 ASN A O 1
ATOM 776 N N . TYR A 1 101 ? -18.440 10.008 2.693 1.00 55.88 101 TYR A N 1
ATOM 777 C CA . TYR A 1 101 ? -19.881 10.176 2.462 1.00 55.88 101 TYR A CA 1
ATOM 778 C C . TYR A 1 101 ? -20.303 9.857 1.025 1.00 55.88 101 TYR A C 1
ATOM 780 O O . TYR A 1 101 ? -21.501 9.874 0.721 1.00 55.88 101 TYR A O 1
ATOM 788 N N . SER A 1 102 ? -19.360 9.525 0.136 1.00 54.84 102 SER A N 1
ATOM 789 C CA . SER A 1 102 ? -19.723 8.698 -1.007 1.00 54.84 102 SER A CA 1
ATOM 790 C C . SER A 1 102 ? -20.135 7.340 -0.438 1.00 54.84 102 SER A C 1
ATOM 792 O O . SER A 1 102 ? -19.464 6.798 0.426 1.00 54.84 102 SER A O 1
ATOM 794 N N . LEU A 1 103 ? -21.278 6.806 -0.856 1.00 51.56 103 LEU A N 1
ATOM 795 C CA . LEU A 1 103 ? -21.846 5.520 -0.416 1.00 51.56 103 LEU A CA 1
ATOM 796 C C . LEU A 1 103 ? -20.967 4.285 -0.745 1.00 51.56 103 LEU A C 1
ATOM 798 O O . LEU A 1 103 ? -21.473 3.171 -0.855 1.00 51.56 103 LEU A O 1
ATOM 802 N N . VAL A 1 104 ? -19.672 4.488 -0.960 1.00 50.09 104 VAL A N 1
ATOM 803 C CA . VAL A 1 104 ? -18.665 3.483 -1.248 1.00 50.09 104 VAL A CA 1
ATOM 804 C C . VAL A 1 104 ? -17.961 3.191 0.076 1.00 50.09 104 VAL A C 1
ATOM 806 O O . VAL A 1 104 ? -17.432 4.104 0.704 1.00 50.09 104 VAL A O 1
ATOM 809 N N . ASP A 1 105 ? -18.018 1.930 0.510 1.00 54.1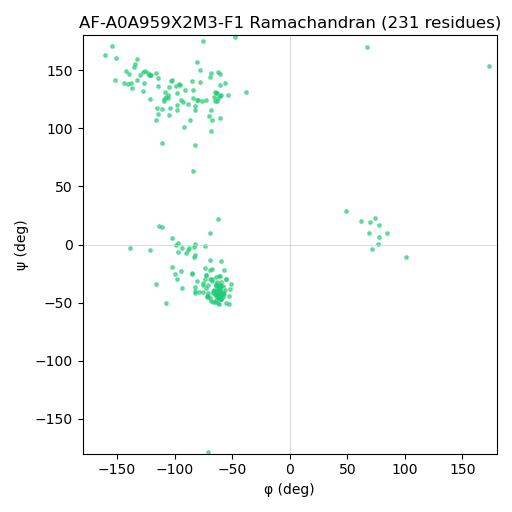6 105 ASP A N 1
ATOM 810 C CA . ASP A 1 105 ? -17.219 1.374 1.613 1.00 54.16 105 ASP A CA 1
ATOM 811 C C . ASP A 1 105 ? -15.721 1.741 1.491 1.00 54.16 105 ASP A C 1
ATOM 813 O O . ASP A 1 105 ? -15.288 2.331 0.496 1.00 54.16 105 ASP A O 1
ATOM 817 N N . ASP A 1 106 ? -14.902 1.307 2.460 1.00 69.62 106 ASP A N 1
ATOM 818 C CA . ASP A 1 106 ? -13.449 1.174 2.265 1.00 69.62 106 ASP A CA 1
ATOM 819 C C . ASP A 1 106 ? -13.171 0.657 0.841 1.00 69.62 106 ASP A C 1
ATOM 821 O O . ASP A 1 106 ? -13.838 -0.275 0.380 1.00 69.62 106 ASP A O 1
ATOM 825 N N . SER A 1 107 ? -12.252 1.294 0.111 1.00 79.19 107 SER A N 1
ATOM 826 C CA . SER A 1 107 ? -12.001 0.999 -1.302 1.00 79.19 107 SER A CA 1
ATOM 827 C C . SER A 1 107 ? -10.555 0.606 -1.550 1.00 79.19 107 SER A C 1
ATOM 829 O O . SER A 1 107 ? -9.647 1.180 -0.954 1.00 79.19 107 SER A O 1
ATOM 831 N N . VAL A 1 108 ? -10.348 -0.297 -2.501 1.00 85.00 108 VAL A N 1
ATOM 832 C CA . VAL A 1 108 ? -9.030 -0.666 -3.021 1.00 85.00 108 VAL A CA 1
ATOM 833 C C . VAL A 1 108 ? -8.783 0.088 -4.315 1.00 85.00 108 VAL A C 1
ATOM 835 O O . VAL A 1 108 ? -9.680 0.184 -5.162 1.00 85.00 108 VAL A O 1
ATOM 838 N N . GLN A 1 109 ? -7.570 0.609 -4.454 1.00 87.81 109 GLN A N 1
ATOM 839 C CA . GLN A 1 109 ? -7.097 1.286 -5.653 1.00 87.81 109 GLN A CA 1
ATOM 840 C C . GLN A 1 109 ? -6.321 0.312 -6.550 1.00 87.81 109 GLN A C 1
ATOM 842 O O . GLN A 1 109 ? -5.524 -0.485 -6.062 1.00 87.81 109 GLN A O 1
ATOM 847 N N . LEU A 1 110 ? -6.569 0.384 -7.853 1.00 88.19 110 LEU A N 1
ATOM 848 C CA . LEU A 1 110 ? -5.804 -0.282 -8.897 1.00 88.19 110 LEU A CA 1
ATOM 849 C C . LEU A 1 110 ? -5.140 0.789 -9.760 1.00 88.19 110 LEU A C 1
ATOM 851 O O . LEU A 1 110 ? -5.846 1.552 -10.422 1.00 88.19 110 LEU A O 1
ATOM 855 N N . ASP A 1 111 ? -3.811 0.785 -9.772 1.00 88.00 111 ASP A N 1
ATOM 856 C CA . ASP A 1 111 ? -2.996 1.648 -10.622 1.00 88.00 111 ASP A CA 1
ATOM 857 C C . ASP A 1 111 ? -2.561 0.856 -11.863 1.00 88.00 111 ASP A C 1
ATOM 859 O O . ASP A 1 111 ? -1.843 -0.145 -11.775 1.00 88.00 111 ASP A O 1
ATOM 863 N N . VAL A 1 112 ? -3.020 1.280 -13.038 1.00 87.38 112 VAL A N 1
ATOM 864 C CA . VAL A 1 112 ? -2.738 0.602 -14.307 1.00 87.38 112 VAL A CA 1
ATOM 865 C C . VAL A 1 112 ? -1.792 1.457 -15.124 1.00 87.38 112 VAL A C 1
ATOM 867 O O . VAL A 1 112 ? -2.107 2.600 -15.449 1.00 87.38 112 VAL A O 1
ATOM 870 N N . THR A 1 113 ? -0.665 0.881 -15.532 1.00 86.50 113 THR A N 1
ATOM 871 C CA . THR A 1 113 ? 0.201 1.485 -16.547 1.00 86.50 113 THR A CA 1
ATOM 872 C C . THR A 1 113 ? 0.023 0.737 -17.858 1.00 86.50 113 THR A C 1
ATOM 874 O O . THR A 1 113 ? 0.420 -0.420 -17.985 1.00 86.50 113 THR A O 1
ATOM 877 N N . MET A 1 114 ? -0.581 1.401 -18.840 1.00 85.31 114 MET A N 1
ATOM 878 C CA . MET A 1 114 ? -0.763 0.865 -20.183 1.00 85.31 114 MET A CA 1
ATOM 879 C C . MET A 1 114 ? 0.329 1.385 -21.107 1.00 85.31 114 MET A C 1
ATOM 881 O O . MET A 1 114 ? 0.523 2.595 -21.187 1.00 85.31 114 MET A O 1
ATOM 885 N N . SER A 1 115 ? 0.998 0.511 -21.854 1.00 82.62 115 SER A N 1
ATOM 886 C CA . SER A 1 115 ? 2.003 0.916 -22.836 1.00 82.62 115 SER A CA 1
ATOM 887 C C . SER A 1 115 ? 1.759 0.368 -24.235 1.00 82.62 115 SER A C 1
ATOM 889 O O . SER A 1 115 ? 1.171 -0.700 -24.412 1.00 82.62 115 SER A O 1
ATOM 891 N N . TRP A 1 116 ? 2.177 1.130 -25.245 1.00 83.31 116 TRP A N 1
ATOM 892 C CA . TRP A 1 116 ? 2.097 0.748 -26.655 1.00 83.31 116 TRP A CA 1
ATOM 893 C C . TRP A 1 116 ? 3.214 1.394 -27.466 1.00 83.31 116 TRP A C 1
ATOM 895 O O . TRP A 1 116 ? 3.808 2.392 -27.052 1.00 83.31 116 TRP A O 1
ATOM 905 N N . ILE A 1 117 ? 3.491 0.822 -28.634 1.00 80.88 117 ILE A N 1
ATOM 906 C CA . ILE A 1 117 ? 4.417 1.399 -29.608 1.00 80.88 117 ILE A CA 1
ATOM 907 C C . ILE A 1 117 ? 3.581 1.972 -30.749 1.00 80.88 117 ILE A C 1
ATOM 909 O O . ILE A 1 117 ? 2.745 1.277 -31.324 1.00 80.88 117 ILE A O 1
ATOM 913 N N . ASP A 1 118 ? 3.788 3.246 -31.070 1.00 76.06 118 ASP A N 1
ATOM 914 C CA . ASP A 1 118 ? 3.176 3.852 -32.249 1.00 76.06 118 ASP A CA 1
ATOM 915 C C . ASP A 1 118 ? 3.737 3.181 -33.514 1.00 76.06 118 ASP A C 1
ATOM 917 O O . ASP A 1 118 ? 4.951 3.119 -33.722 1.00 76.06 118 ASP A O 1
ATOM 921 N N . SER A 1 119 ? 2.854 2.637 -34.352 1.00 74.50 119 SER A N 1
ATOM 922 C CA . SER A 1 119 ? 3.242 1.873 -35.541 1.00 74.50 119 SER A CA 1
ATOM 923 C C . SER A 1 119 ? 3.872 2.724 -36.645 1.00 74.50 119 SER A C 1
ATOM 925 O O . SER A 1 119 ? 4.582 2.182 -37.492 1.00 74.50 119 SER A O 1
ATOM 927 N N . ASP A 1 120 ? 3.609 4.031 -36.647 1.00 77.62 120 ASP A N 1
ATOM 928 C CA . ASP A 1 120 ? 4.072 4.960 -37.673 1.00 77.62 120 ASP A CA 1
ATOM 929 C C . ASP A 1 120 ? 5.396 5.625 -37.271 1.00 77.62 120 ASP A C 1
ATOM 931 O O . ASP A 1 120 ? 6.266 5.834 -38.122 1.00 77.62 120 ASP A O 1
ATOM 935 N N . THR A 1 121 ? 5.575 5.945 -35.984 1.00 76.81 121 THR A N 1
ATOM 936 C CA . THR A 1 121 ? 6.780 6.631 -35.480 1.00 76.81 121 THR A CA 1
ATOM 937 C C . THR A 1 121 ? 7.767 5.705 -34.768 1.00 76.81 121 THR A C 1
ATOM 939 O O . THR A 1 121 ? 8.941 6.054 -34.636 1.00 76.81 121 THR A O 1
ATOM 942 N N . GLY A 1 122 ? 7.326 4.525 -34.323 1.00 75.38 122 GLY A N 1
ATOM 943 C CA . GLY A 1 122 ? 8.112 3.625 -33.475 1.00 75.38 122 GLY A CA 1
ATOM 944 C C . GLY A 1 122 ? 8.339 4.164 -32.058 1.00 75.38 122 GLY A C 1
ATOM 945 O O . GLY A 1 122 ? 9.162 3.615 -31.321 1.00 75.38 122 GLY A O 1
ATOM 946 N N . GLU A 1 123 ? 7.655 5.245 -31.672 1.00 76.56 123 GLU A N 1
ATOM 947 C CA . GLU A 1 123 ? 7.779 5.839 -30.343 1.00 76.56 123 GLU A CA 1
ATOM 948 C C . GLU A 1 123 ? 6.997 5.031 -29.304 1.00 76.56 123 GLU A C 1
ATOM 950 O O . GLU A 1 123 ? 5.888 4.552 -29.545 1.00 76.56 123 GLU A O 1
ATOM 955 N N . TYR A 1 124 ? 7.596 4.876 -28.123 1.00 75.06 124 TYR A N 1
ATOM 956 C CA . TYR A 1 124 ? 6.954 4.221 -26.990 1.00 75.06 124 TYR A CA 1
ATOM 957 C C . TYR A 1 124 ? 6.080 5.223 -26.244 1.00 75.06 124 TYR A C 1
ATOM 959 O O . TYR A 1 124 ? 6.560 6.268 -25.796 1.00 75.06 124 TYR A O 1
ATOM 967 N N . HIS A 1 125 ? 4.816 4.868 -26.067 1.00 78.38 125 HIS A N 1
ATOM 968 C CA . HIS A 1 125 ? 3.850 5.637 -25.306 1.00 78.38 125 HIS A CA 1
ATOM 969 C C . HIS A 1 125 ? 3.391 4.850 -24.084 1.00 78.38 125 HIS A C 1
ATOM 971 O O . HIS A 1 125 ? 3.292 3.622 -24.106 1.00 78.38 125 HIS A O 1
ATOM 977 N N . SER A 1 126 ? 3.087 5.582 -23.016 1.00 80.31 126 SER A N 1
ATOM 978 C CA . SER A 1 126 ? 2.495 5.037 -21.802 1.00 80.31 126 SER A CA 1
ATOM 979 C C . SER A 1 126 ? 1.402 5.961 -21.280 1.00 80.31 126 SER A C 1
ATOM 981 O O . SER A 1 126 ? 1.588 7.179 -21.252 1.00 80.31 126 SER A O 1
ATOM 983 N N . GLU A 1 127 ? 0.305 5.382 -20.815 1.00 82.00 127 GLU A N 1
ATOM 984 C CA . GLU A 1 127 ? -0.803 6.072 -20.162 1.00 82.00 127 GLU A CA 1
ATOM 985 C C . GLU A 1 127 ? -1.088 5.399 -18.819 1.00 82.00 127 GLU A C 1
ATOM 987 O O . GLU A 1 127 ? -1.165 4.173 -18.737 1.00 82.00 127 GLU A O 1
ATOM 992 N N . ALA A 1 128 ? -1.215 6.209 -17.769 1.00 82.44 128 ALA A N 1
ATOM 993 C CA . ALA A 1 128 ? -1.604 5.743 -16.446 1.00 82.44 128 ALA A CA 1
ATOM 994 C C . ALA A 1 128 ? -3.112 5.939 -16.255 1.00 82.44 128 ALA A C 1
ATOM 996 O O . ALA A 1 128 ? -3.656 6.982 -16.628 1.00 82.44 128 ALA A O 1
ATOM 997 N N . ALA A 1 129 ? -3.773 4.946 -15.668 1.00 80.31 129 ALA A N 1
ATOM 998 C CA . ALA A 1 129 ? -5.184 5.000 -15.324 1.00 80.31 129 ALA A CA 1
ATOM 999 C C . ALA A 1 129 ? -5.418 4.409 -13.933 1.00 80.31 129 ALA A C 1
ATOM 1001 O O . ALA A 1 129 ? -4.943 3.315 -13.630 1.00 80.31 129 ALA A O 1
ATOM 1002 N N . ASP A 1 130 ? -6.216 5.109 -13.129 1.00 81.94 130 ASP A N 1
ATOM 1003 C CA . ASP A 1 130 ? -6.545 4.696 -11.769 1.00 81.94 130 ASP A CA 1
ATOM 1004 C C . ASP A 1 130 ? -8.002 4.232 -11.693 1.00 81.94 130 ASP A C 1
ATOM 1006 O O . ASP A 1 130 ? -8.932 4.922 -12.133 1.00 81.94 130 ASP A O 1
ATOM 1010 N N . TYR A 1 131 ? -8.220 3.066 -11.089 1.00 84.69 131 TYR A N 1
ATOM 1011 C CA . TYR A 1 131 ? -9.549 2.519 -10.835 1.00 84.69 131 TYR A CA 1
ATOM 1012 C C . TYR A 1 131 ? -9.737 2.236 -9.350 1.00 84.69 131 TYR A C 1
ATOM 1014 O O . TYR A 1 131 ? -8.813 1.838 -8.651 1.00 84.69 131 TYR A O 1
ATOM 1022 N N . SER A 1 132 ? -10.967 2.384 -8.860 1.00 83.19 132 SER A N 1
ATOM 1023 C CA . SER A 1 132 ? -11.310 2.013 -7.488 1.00 83.19 132 SER A CA 1
ATOM 1024 C C . SER A 1 132 ? -12.517 1.083 -7.431 1.00 83.19 132 SER A C 1
ATOM 1026 O O . SER A 1 132 ? -13.424 1.110 -8.279 1.00 83.19 132 SER A O 1
ATOM 1028 N N . ARG A 1 133 ? -12.514 0.211 -6.421 1.00 83.94 133 ARG A N 1
ATOM 1029 C CA . ARG A 1 133 ? -13.616 -0.697 -6.090 1.00 83.94 133 ARG A CA 1
ATOM 1030 C C . ARG A 1 133 ? -13.785 -0.766 -4.583 1.00 83.94 133 ARG A C 1
ATOM 1032 O O . ARG A 1 133 ? -12.805 -0.723 -3.851 1.00 83.94 133 ARG A O 1
ATOM 1039 N N . ALA A 1 134 ? -15.024 -0.925 -4.126 1.00 82.31 134 ALA A N 1
ATOM 1040 C CA . ALA A 1 134 ? -15.294 -1.245 -2.728 1.00 82.31 134 ALA A CA 1
ATOM 1041 C C . ALA A 1 134 ? -14.550 -2.533 -2.331 1.00 82.31 134 ALA A C 1
ATOM 1043 O O . ALA A 1 134 ? -14.538 -3.498 -3.103 1.00 82.31 134 ALA A O 1
ATOM 1044 N N . SER A 1 135 ? -13.977 -2.568 -1.129 1.00 83.50 135 SER A N 1
ATOM 1045 C CA . SER A 1 135 ? -13.086 -3.625 -0.637 1.00 83.50 135 SER A CA 1
ATOM 1046 C C . SER A 1 135 ? -13.673 -5.023 -0.780 1.00 83.50 135 SER A C 1
ATOM 1048 O O . SER A 1 135 ? -12.977 -5.950 -1.185 1.00 83.50 135 SER A O 1
ATOM 1050 N N . ALA A 1 136 ? -14.977 -5.180 -0.548 1.00 82.94 136 ALA A N 1
ATOM 1051 C CA . ALA A 1 136 ? -15.650 -6.467 -0.702 1.00 82.94 136 ALA A CA 1
ATOM 1052 C C . ALA A 1 136 ? -15.589 -7.023 -2.140 1.00 82.94 136 ALA A C 1
ATOM 1054 O O . ALA A 1 136 ? -15.430 -8.230 -2.322 1.00 82.94 136 ALA A O 1
ATOM 1055 N N . ASN A 1 137 ? -15.702 -6.156 -3.152 1.00 84.38 137 ASN A N 1
ATOM 1056 C CA . ASN A 1 137 ? -15.601 -6.552 -4.560 1.00 84.38 137 ASN A CA 1
ATOM 1057 C C . ASN A 1 137 ? -14.138 -6.647 -5.002 1.00 84.38 137 ASN A C 1
ATOM 1059 O O . ASN A 1 137 ? -13.778 -7.565 -5.732 1.00 84.38 137 ASN A O 1
ATOM 1063 N N . ALA A 1 138 ? -13.283 -5.751 -4.504 1.00 86.81 138 ALA A N 1
ATOM 1064 C CA . ALA A 1 138 ? -11.859 -5.745 -4.815 1.00 86.81 138 ALA A CA 1
ATOM 1065 C C . ALA A 1 138 ? -11.143 -7.039 -4.401 1.00 86.81 138 ALA A C 1
ATOM 1067 O O . ALA A 1 138 ? -10.261 -7.495 -5.115 1.00 86.81 138 ALA A O 1
ATOM 1068 N N . LEU A 1 139 ? -11.568 -7.697 -3.317 1.00 87.31 139 LEU A N 1
ATOM 1069 C CA . LEU A 1 139 ? -11.042 -9.017 -2.935 1.00 87.31 139 LEU A CA 1
ATOM 1070 C C . LEU A 1 139 ? -11.246 -10.108 -4.003 1.00 87.31 139 LEU A 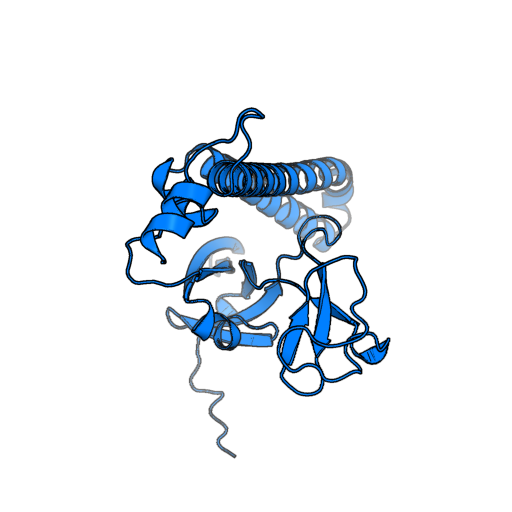C 1
ATOM 1072 O O . LEU A 1 139 ? -10.658 -11.180 -3.886 1.00 87.31 139 LEU A O 1
ATOM 1076 N N . ARG A 1 140 ? -12.104 -9.876 -5.003 1.00 87.50 140 ARG A N 1
ATOM 1077 C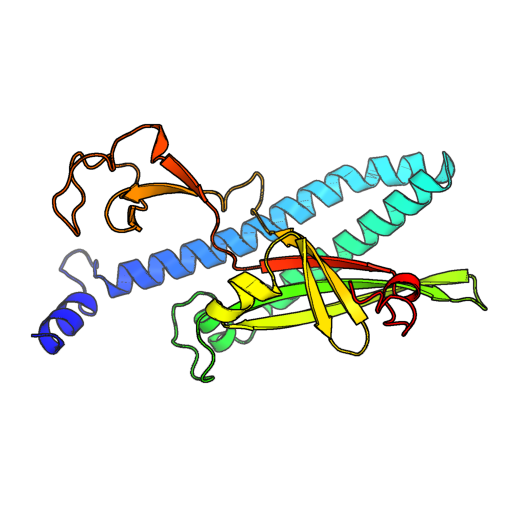 CA . ARG A 1 140 ? -12.285 -10.758 -6.164 1.00 87.50 140 ARG A CA 1
ATOM 1078 C C . ARG A 1 140 ? -11.696 -10.145 -7.424 1.00 87.50 140 ARG A C 1
ATOM 1080 O O . ARG A 1 140 ? -10.932 -10.810 -8.106 1.00 87.50 140 ARG A O 1
ATOM 1087 N N . ASP A 1 141 ? -12.057 -8.897 -7.703 1.00 87.69 141 ASP A N 1
ATOM 1088 C CA . ASP A 1 141 ? -11.734 -8.236 -8.968 1.00 87.69 141 ASP A CA 1
ATOM 1089 C C . ASP A 1 141 ? -10.261 -7.809 -9.035 1.00 87.69 141 ASP A C 1
ATOM 1091 O O . ASP A 1 141 ? -9.670 -7.810 -10.107 1.00 87.69 141 ASP A O 1
ATOM 1095 N N . PHE A 1 142 ? -9.680 -7.437 -7.890 1.00 91.75 142 PHE A N 1
ATOM 1096 C CA . PHE A 1 142 ? -8.321 -6.906 -7.739 1.00 91.75 142 PHE A CA 1
ATOM 1097 C C . PHE A 1 142 ? -7.410 -7.864 -6.959 1.00 91.75 142 PHE A C 1
ATOM 1099 O O . PHE A 1 142 ? -6.363 -7.465 -6.455 1.00 91.75 142 PHE A O 1
ATOM 1106 N N . ALA A 1 143 ? -7.808 -9.127 -6.801 1.00 89.38 143 ALA A N 1
ATOM 1107 C CA . ALA A 1 143 ? -6.936 -10.117 -6.187 1.00 89.38 143 ALA A CA 1
ATOM 1108 C C . ALA A 1 143 ? -5.736 -10.415 -7.107 1.00 89.38 143 ALA A C 1
ATOM 1110 O O . ALA A 1 143 ? -5.901 -10.416 -8.326 1.00 89.38 143 ALA A O 1
ATOM 1111 N N . PRO A 1 144 ? -4.552 -10.729 -6.556 1.00 86.56 144 PRO A N 1
ATOM 1112 C CA . PRO A 1 144 ? -3.407 -11.160 -7.359 1.00 86.56 144 PRO A CA 1
ATOM 1113 C C . PRO A 1 144 ? -3.771 -12.334 -8.269 1.00 86.56 144 PRO A C 1
ATOM 1115 O O . PRO A 1 144 ? -4.319 -13.335 -7.796 1.00 86.56 144 PRO A O 1
ATOM 1118 N N . GLY A 1 145 ? -3.468 -12.214 -9.562 1.00 85.44 145 GLY A N 1
ATOM 1119 C CA . GLY A 1 145 ? -3.806 -13.210 -10.581 1.00 85.44 145 GLY A CA 1
ATOM 1120 C C . GLY A 1 145 ? -5.269 -13.205 -11.043 1.00 85.44 145 GLY A C 1
ATOM 1121 O O . GLY A 1 145 ? -5.661 -14.097 -11.794 1.00 85.44 145 GLY A O 1
ATOM 1122 N N . ALA A 1 146 ? -6.088 -12.246 -10.600 1.00 89.62 146 ALA A N 1
ATOM 1123 C CA . ALA A 1 146 ? -7.403 -11.999 -11.184 1.00 89.62 146 ALA A CA 1
ATOM 1124 C C . ALA A 1 146 ? -7.290 -11.162 -12.469 1.00 89.62 146 ALA A C 1
ATOM 1126 O O . ALA A 1 146 ? -6.337 -10.405 -12.643 1.00 89.62 146 ALA A O 1
ATOM 1127 N N . SER A 1 147 ? -8.306 -11.263 -13.329 1.00 89.06 147 SER A N 1
ATOM 1128 C CA . SER A 1 147 ? -8.448 -10.436 -14.531 1.00 89.06 147 SER A CA 1
ATOM 1129 C C . SER A 1 147 ? -9.596 -9.444 -14.352 1.00 89.06 147 SER A C 1
ATOM 1131 O O . SER A 1 147 ? -10.744 -9.826 -14.105 1.00 89.06 147 SER A O 1
ATOM 1133 N N . PHE A 1 148 ? -9.294 -8.161 -14.505 1.00 88.25 148 PHE A N 1
ATOM 1134 C CA . PHE A 1 148 ? -10.229 -7.055 -14.394 1.00 88.25 148 PHE A CA 1
ATOM 1135 C C . PHE A 1 148 ? -10.531 -6.458 -15.771 1.00 88.25 148 PHE A C 1
ATOM 1137 O O . PHE A 1 148 ? -9.634 -6.076 -16.518 1.00 88.25 148 PHE A O 1
ATOM 1144 N N . TYR A 1 149 ? -11.815 -6.354 -16.115 1.00 86.44 149 TYR A N 1
ATOM 1145 C CA . TYR A 1 149 ? -12.251 -5.893 -17.433 1.00 86.44 149 TYR A CA 1
ATOM 1146 C C . TYR A 1 149 ? -12.766 -4.457 -17.370 1.00 86.44 149 TYR A C 1
ATOM 1148 O O . TYR A 1 149 ? -13.781 -4.173 -16.725 1.00 86.44 149 TYR A O 1
ATOM 1156 N N . VAL A 1 150 ? -12.101 -3.543 -18.075 1.00 83.25 150 VAL A N 1
ATOM 1157 C CA . VAL A 1 150 ? -12.500 -2.132 -18.135 1.00 83.25 150 VAL A CA 1
ATOM 1158 C C . VAL A 1 150 ? -12.074 -1.493 -19.453 1.00 83.25 150 VAL A C 1
ATOM 1160 O O . VAL A 1 150 ? -11.021 -1.796 -19.999 1.00 83.25 150 VAL A O 1
ATOM 1163 N N . GLY A 1 151 ? -12.923 -0.624 -20.012 1.00 75.12 151 GLY A N 1
ATOM 1164 C CA . GLY A 1 151 ? -12.571 0.161 -21.202 1.00 75.12 151 GLY A CA 1
ATOM 1165 C C . GLY A 1 151 ? -12.258 -0.653 -22.467 1.00 75.12 151 GLY A C 1
ATOM 1166 O O . GLY A 1 151 ? -11.614 -0.126 -23.365 1.00 75.12 151 GLY A O 1
ATOM 1167 N N . GLY A 1 152 ? -12.697 -1.915 -22.556 1.00 81.12 152 GLY A N 1
ATOM 1168 C CA . GLY A 1 152 ? -12.369 -2.811 -23.675 1.00 81.12 152 GLY A CA 1
ATOM 1169 C C . GLY A 1 152 ? -11.024 -3.536 -23.538 1.00 81.12 152 GLY A C 1
ATOM 1170 O O . GLY A 1 152 ? -10.581 -4.170 -24.496 1.00 81.12 152 GLY A O 1
ATOM 1171 N N . HIS A 1 153 ? -10.398 -3.454 -22.362 1.00 82.19 153 HIS A N 1
ATOM 1172 C CA . HIS A 1 153 ? -9.151 -4.127 -22.027 1.00 82.19 153 HIS A CA 1
ATOM 1173 C C . HIS A 1 153 ? -9.374 -5.179 -20.938 1.00 82.19 153 HIS A C 1
ATOM 1175 O O . HIS A 1 153 ? -10.174 -4.971 -20.019 1.00 82.19 153 HIS A O 1
ATOM 1181 N N . GLN A 1 154 ? -8.657 -6.296 -21.054 1.00 86.94 154 GLN A N 1
ATOM 1182 C CA . GLN A 1 154 ? -8.447 -7.237 -19.960 1.00 86.94 154 GLN A CA 1
ATOM 1183 C C . GLN A 1 154 ? -7.149 -6.854 -19.242 1.00 86.94 154 GLN A C 1
ATOM 1185 O O . GLN A 1 154 ? -6.099 -6.755 -19.872 1.00 86.94 154 GLN A O 1
ATOM 1190 N N . ILE A 1 155 ? -7.241 -6.598 -17.942 1.00 88.19 155 ILE A N 1
ATOM 1191 C CA . ILE A 1 155 ? -6.127 -6.173 -17.096 1.00 88.19 155 ILE A CA 1
ATOM 1192 C C . ILE A 1 155 ? -5.869 -7.283 -16.092 1.00 88.19 155 ILE A C 1
ATOM 1194 O O . ILE A 1 155 ? -6.705 -7.520 -15.221 1.00 88.19 155 ILE A O 1
ATOM 1198 N N . ASP A 1 156 ? -4.735 -7.957 -16.209 1.00 89.06 156 ASP A N 1
ATOM 1199 C CA . ASP A 1 156 ? -4.327 -8.957 -15.229 1.00 89.06 156 ASP A CA 1
ATOM 1200 C C . ASP A 1 156 ? -3.626 -8.259 -14.054 1.00 89.06 156 ASP A C 1
ATOM 1202 O O . ASP A 1 156 ? -2.834 -7.333 -14.231 1.00 89.06 156 ASP A O 1
ATOM 1206 N N . ILE A 1 157 ? -4.015 -8.624 -12.833 1.00 90.62 157 ILE A N 1
ATOM 1207 C CA . ILE A 1 157 ? -3.514 -7.993 -11.611 1.00 90.62 157 ILE A CA 1
ATOM 1208 C C . ILE A 1 157 ? -2.224 -8.691 -11.191 1.00 90.62 157 ILE A C 1
ATOM 1210 O O . ILE A 1 157 ? -2.257 -9.808 -10.661 1.00 90.62 157 ILE A O 1
ATOM 1214 N N . ASP A 1 158 ? -1.100 -8.008 -11.386 1.00 86.56 158 ASP A N 1
ATOM 1215 C CA . ASP A 1 158 ? 0.224 -8.626 -11.272 1.00 86.56 158 ASP A CA 1
ATOM 1216 C C . ASP A 1 158 ? 0.913 -8.351 -9.933 1.00 86.56 158 ASP A C 1
ATOM 1218 O O . ASP A 1 158 ? 1.759 -9.137 -9.499 1.00 86.56 158 ASP A O 1
ATOM 1222 N N . ALA A 1 159 ? 0.562 -7.253 -9.257 1.00 86.44 159 ALA A N 1
ATOM 1223 C CA . ALA A 1 159 ? 1.255 -6.831 -8.047 1.00 86.44 159 ALA A CA 1
ATOM 1224 C C . ALA A 1 159 ? 0.324 -6.250 -6.977 1.00 86.44 159 ALA A C 1
ATOM 1226 O O . ALA A 1 159 ? -0.699 -5.624 -7.251 1.00 86.44 159 ALA A O 1
ATOM 1227 N N . VAL A 1 160 ? 0.730 -6.449 -5.723 1.00 90.25 160 VAL A N 1
ATOM 1228 C CA . VAL A 1 160 ? 0.131 -5.835 -4.532 1.00 90.25 160 VAL A CA 1
ATOM 1229 C C . VAL A 1 160 ? 1.170 -4.923 -3.919 1.00 90.25 160 VAL A C 1
ATOM 1231 O O . VAL A 1 160 ? 2.331 -5.309 -3.782 1.00 90.25 160 VAL A O 1
ATOM 1234 N N . GLU A 1 161 ? 0.746 -3.736 -3.508 1.00 86.12 161 GLU A N 1
ATOM 1235 C CA . GLU A 1 161 ? 1.612 -2.821 -2.779 1.00 86.12 161 GLU A CA 1
ATOM 1236 C C . GLU A 1 161 ? 1.877 -3.383 -1.375 1.00 86.12 161 GLU A C 1
ATOM 1238 O O . GLU A 1 161 ? 0.968 -3.446 -0.547 1.00 86.12 161 GLU A O 1
ATOM 1243 N N . VAL A 1 162 ? 3.117 -3.810 -1.111 1.00 86.75 162 VAL A N 1
ATOM 1244 C CA . VAL A 1 162 ? 3.551 -4.356 0.192 1.00 86.75 162 VAL A CA 1
ATOM 1245 C C . VAL A 1 162 ? 4.250 -3.336 1.093 1.00 86.75 162 VAL A C 1
ATOM 1247 O O . VAL A 1 162 ? 4.647 -3.670 2.214 1.00 86.75 162 VAL A O 1
ATOM 1250 N N . GLY A 1 163 ? 4.364 -2.091 0.625 1.00 81.50 163 GLY A N 1
ATOM 1251 C CA . GLY A 1 163 ? 5.202 -1.065 1.232 1.00 81.50 163 GLY A CA 1
ATOM 1252 C C . GLY A 1 163 ? 6.695 -1.391 1.119 1.00 81.50 163 GLY A C 1
ATOM 1253 O O . GLY A 1 163 ? 7.103 -2.502 0.768 1.00 81.50 163 GLY A O 1
ATOM 1254 N N . HIS A 1 164 ? 7.525 -0.414 1.453 1.00 75.19 164 HIS A N 1
ATOM 1255 C CA . HIS A 1 164 ? 8.977 -0.485 1.434 1.00 75.19 164 HIS A CA 1
ATOM 1256 C C . HIS A 1 164 ? 9.449 -1.593 2.374 1.00 75.19 164 HIS A C 1
ATOM 1258 O O . HIS A 1 164 ? 8.986 -1.680 3.517 1.00 75.19 164 HIS A O 1
ATOM 1264 N N . ASP A 1 165 ? 10.304 -2.477 1.857 1.00 79.38 165 ASP A N 1
ATOM 1265 C CA . ASP A 1 165 ? 10.803 -3.678 2.537 1.00 79.38 165 ASP A CA 1
ATOM 1266 C C . ASP A 1 165 ? 9.711 -4.551 3.194 1.00 79.38 165 ASP A C 1
ATOM 1268 O O . ASP A 1 165 ? 9.952 -5.245 4.184 1.00 79.38 165 ASP A O 1
ATOM 1272 N N . GLY A 1 166 ? 8.486 -4.538 2.650 1.00 81.31 166 GLY A N 1
ATOM 1273 C CA . GLY A 1 166 ? 7.366 -5.315 3.185 1.00 81.31 166 GLY A CA 1
ATOM 1274 C C . GLY A 1 166 ? 6.775 -4.743 4.476 1.00 81.31 166 GLY A C 1
ATOM 1275 O O . GLY A 1 166 ? 6.153 -5.478 5.242 1.00 81.31 166 GLY A O 1
ATOM 1276 N N . SER A 1 167 ? 6.953 -3.447 4.743 1.00 82.00 167 SER A N 1
ATOM 1277 C CA . SER A 1 167 ? 6.459 -2.772 5.953 1.00 82.00 167 SER A CA 1
ATOM 1278 C C . SER A 1 167 ? 4.942 -2.870 6.175 1.00 82.00 167 SER A C 1
ATOM 1280 O O . SER A 1 167 ? 4.486 -2.752 7.315 1.00 82.00 167 SER A O 1
ATOM 1282 N N . ALA A 1 168 ? 4.149 -3.124 5.127 1.00 84.81 168 ALA A N 1
ATOM 1283 C CA . ALA A 1 168 ? 2.707 -3.344 5.247 1.00 84.81 168 ALA A CA 1
ATOM 1284 C C . ALA A 1 168 ? 2.337 -4.790 5.634 1.00 84.81 168 ALA A C 1
ATOM 1286 O O . ALA A 1 168 ? 1.176 -5.065 5.964 1.00 84.81 168 ALA A O 1
ATOM 1287 N N . ILE A 1 169 ? 3.297 -5.721 5.604 1.00 89.00 169 ILE A N 1
ATOM 1288 C CA . ILE A 1 169 ? 3.089 -7.111 6.004 1.00 89.00 169 ILE A CA 1
ATOM 1289 C C . ILE A 1 169 ? 2.970 -7.168 7.522 1.00 89.00 169 ILE A C 1
ATOM 1291 O O . ILE A 1 169 ? 3.862 -6.770 8.271 1.00 89.00 169 ILE A O 1
ATOM 1295 N N . ARG A 1 170 ? 1.859 -7.731 7.988 1.00 88.38 170 ARG A N 1
ATOM 1296 C CA . ARG A 1 170 ? 1.594 -7.944 9.406 1.00 88.38 170 ARG A CA 1
ATOM 1297 C C . ARG A 1 170 ? 1.363 -9.407 9.714 1.00 88.38 170 ARG A C 1
ATOM 1299 O O . ARG A 1 170 ? 0.785 -10.170 8.937 1.00 88.38 170 ARG A O 1
ATOM 1306 N N . THR A 1 171 ? 1.802 -9.788 10.903 1.00 90.12 171 THR A N 1
ATOM 1307 C CA . THR A 1 171 ? 1.508 -11.098 11.464 1.00 90.12 171 THR A CA 1
ATOM 1308 C C . THR A 1 171 ? 0.114 -11.087 12.076 1.00 90.12 171 THR A C 1
ATOM 1310 O O . THR A 1 171 ? -0.152 -10.332 13.008 1.00 90.12 171 THR A O 1
ATOM 1313 N N . VAL A 1 172 ? -0.728 -12.010 11.624 1.00 92.56 172 VAL A N 1
ATOM 1314 C CA . VAL A 1 172 ? -2.070 -12.233 12.162 1.00 92.56 172 VAL A CA 1
ATOM 1315 C C . VAL A 1 172 ? -2.200 -13.653 12.673 1.00 92.56 172 VAL A C 1
ATOM 1317 O O . VAL A 1 172 ? -1.649 -14.595 12.098 1.00 92.56 172 VAL A O 1
ATOM 1320 N N . ARG A 1 173 ? -2.970 -13.831 13.749 1.00 93.31 173 ARG A N 1
ATOM 1321 C CA . ARG A 1 173 ? -3.413 -15.157 14.186 1.00 93.31 173 ARG A CA 1
ATOM 1322 C C . ARG A 1 173 ? -4.884 -15.381 13.878 1.00 93.31 173 ARG A C 1
ATOM 1324 O O . ARG A 1 173 ? -5.724 -14.577 14.274 1.00 93.31 173 ARG A O 1
ATOM 1331 N N . LEU A 1 174 ? -5.209 -16.496 13.228 1.00 94.56 174 LEU A N 1
ATOM 1332 C CA . LEU A 1 174 ? -6.590 -16.859 12.899 1.00 94.56 174 LEU A CA 1
ATOM 1333 C C . LEU A 1 174 ? -7.093 -17.979 13.812 1.00 94.56 174 LEU A C 1
ATOM 1335 O O . LEU A 1 174 ? -6.411 -18.962 14.069 1.00 94.56 174 LEU A O 1
ATOM 1339 N N . CYS A 1 175 ? -8.315 -17.854 14.324 1.00 94.19 175 CYS A N 1
ATOM 1340 C CA . CYS A 1 175 ? -8.929 -18.938 15.080 1.00 94.19 175 CYS A CA 1
ATOM 1341 C C . CYS A 1 175 ? -9.428 -20.039 14.124 1.00 94.19 175 CYS A C 1
ATOM 1343 O O . CYS A 1 175 ? -10.343 -19.765 13.339 1.00 94.19 175 CYS A O 1
ATOM 1345 N N . PRO A 1 176 ? -8.987 -21.303 14.273 1.00 94.44 176 PRO A N 1
ATOM 1346 C CA . PRO A 1 176 ? -9.379 -22.393 13.372 1.00 94.44 176 PRO A CA 1
ATOM 1347 C C . PRO A 1 176 ? -10.856 -22.787 13.509 1.00 94.44 176 PRO A C 1
ATOM 1349 O O . PRO A 1 176 ? -11.396 -23.523 12.689 1.00 94.44 176 PRO A O 1
ATOM 1352 N N . HIS A 1 177 ? -11.533 -22.324 14.562 1.00 93.88 177 HIS A N 1
ATOM 1353 C CA . HIS A 1 177 ? -12.918 -22.688 14.841 1.00 93.88 177 HIS A CA 1
ATOM 1354 C C . HIS A 1 177 ? -13.949 -21.670 14.368 1.00 93.88 177 HIS A C 1
ATOM 1356 O O . HIS A 1 177 ? -15.094 -22.045 14.128 1.00 93.88 177 HIS A O 1
ATOM 1362 N N . CYS A 1 178 ? -13.598 -20.385 14.325 1.00 93.56 178 CYS A N 1
ATOM 1363 C CA . CYS A 1 178 ? -14.561 -19.327 14.019 1.00 93.56 178 CYS A CA 1
ATOM 1364 C C . CYS A 1 178 ? -14.018 -18.233 13.089 1.00 93.56 178 CYS A C 1
ATOM 1366 O O . CYS A 1 178 ? -14.771 -17.321 12.744 1.00 93.56 178 CYS A O 1
ATOM 1368 N N . GLY A 1 179 ? -12.740 -18.296 12.701 1.00 90.44 179 GLY A N 1
ATOM 1369 C CA . GLY A 1 179 ? -12.106 -17.301 11.838 1.00 90.44 179 GLY A CA 1
ATOM 1370 C C . GLY A 1 179 ? -11.897 -15.940 12.504 1.00 90.44 179 GLY A C 1
ATOM 1371 O O . GLY A 1 179 ? -11.776 -14.940 11.812 1.00 90.44 179 GLY A O 1
ATOM 1372 N N . TYR A 1 180 ? -11.917 -15.857 13.840 1.00 92.56 180 TYR A N 1
ATOM 1373 C CA . TYR A 1 180 ? -11.513 -14.629 14.532 1.00 92.56 180 TYR A CA 1
ATOM 1374 C C . TYR A 1 180 ? -10.052 -14.305 14.204 1.00 92.56 180 TYR A C 1
ATOM 1376 O O . TYR A 1 180 ? -9.200 -15.173 14.387 1.00 92.56 180 TYR A O 1
ATOM 1384 N N . SER A 1 181 ? -9.805 -13.077 13.754 1.00 91.88 181 SER A N 1
ATOM 1385 C CA . SER A 1 181 ? -8.474 -12.523 13.521 1.00 91.88 181 SER A CA 1
ATOM 1386 C C . SER A 1 181 ? -7.976 -11.811 14.771 1.00 91.88 181 SER A C 1
ATOM 1388 O O . SER A 1 181 ? -8.714 -11.030 15.372 1.00 91.88 181 SER A O 1
ATOM 1390 N N . HIS A 1 182 ? -6.737 -12.090 15.154 1.00 89.94 182 HIS A N 1
ATOM 1391 C CA . HIS A 1 182 ? -6.013 -11.378 16.194 1.00 89.94 182 HIS A CA 1
ATOM 1392 C C . HIS A 1 182 ? -4.799 -10.689 15.573 1.00 89.94 182 HIS A C 1
ATOM 1394 O O . HIS A 1 182 ? -3.825 -11.355 15.213 1.00 89.94 182 HIS A O 1
ATOM 1400 N N . ASP A 1 183 ? -4.895 -9.368 15.453 1.00 82.56 183 ASP A N 1
ATOM 1401 C CA . ASP A 1 183 ? -3.809 -8.460 15.085 1.00 82.56 183 ASP A CA 1
ATOM 1402 C C . ASP A 1 183 ? -3.141 -7.969 16.382 1.00 82.56 183 ASP A C 1
ATOM 1404 O O . ASP A 1 183 ? -3.689 -7.122 17.091 1.00 82.56 183 ASP A O 1
ATOM 1408 N N . GLY A 1 184 ? -1.994 -8.551 16.743 1.00 75.62 184 GLY A N 1
ATOM 1409 C CA . GLY A 1 184 ? -1.256 -8.198 17.958 1.00 75.62 184 GLY A CA 1
ATOM 1410 C C . GLY A 1 184 ? -0.063 -9.114 18.235 1.00 75.62 184 GLY A C 1
ATOM 1411 O O . GLY A 1 184 ? -0.050 -10.277 17.828 1.00 75.62 184 GLY A O 1
ATOM 1412 N N . ASP A 1 185 ? 0.937 -8.588 18.948 1.00 74.00 185 ASP A N 1
ATOM 1413 C CA . ASP A 1 185 ? 2.135 -9.344 19.353 1.00 74.00 185 ASP A CA 1
ATOM 1414 C C . ASP A 1 185 ? 1.849 -10.352 20.476 1.00 74.00 185 ASP A C 1
ATOM 1416 O O . ASP A 1 185 ? 2.598 -11.313 20.692 1.00 74.00 185 ASP A O 1
ATOM 1420 N N . ASP A 1 186 ? 0.757 -10.152 21.215 1.00 82.38 186 ASP A N 1
ATOM 1421 C CA . ASP A 1 186 ? 0.313 -11.094 22.224 1.00 82.38 186 ASP A CA 1
ATOM 1422 C C . ASP A 1 186 ? -0.204 -12.385 21.577 1.00 82.38 186 ASP A C 1
ATOM 1424 O O . ASP A 1 186 ? -0.792 -12.420 20.499 1.00 82.38 186 ASP A O 1
ATOM 1428 N N . THR A 1 187 ? 0.059 -13.504 22.247 1.00 83.06 187 THR A N 1
ATOM 1429 C CA . THR A 1 187 ? -0.324 -14.833 21.765 1.00 83.06 187 THR A CA 1
ATOM 1430 C C . THR A 1 187 ? -1.423 -15.385 22.673 1.00 83.06 187 THR A C 1
ATOM 1432 O O . THR A 1 187 ? -1.114 -16.070 23.654 1.00 83.06 187 THR A O 1
ATOM 1435 N N . PRO A 1 188 ? -2.706 -15.079 22.398 1.00 86.38 188 PRO A N 1
ATOM 1436 C CA . PRO A 1 188 ? -3.806 -15.551 23.228 1.00 86.38 188 PRO A CA 1
ATOM 1437 C C . PRO A 1 188 ? -3.887 -17.080 23.190 1.00 86.38 188 PRO A C 1
ATOM 1439 O O . PRO A 1 188 ? -3.904 -17.687 22.126 1.00 86.38 188 PRO A O 1
ATOM 1442 N N . THR A 1 189 ? -3.971 -17.730 24.349 1.00 89.38 189 THR A N 1
ATOM 1443 C CA . THR A 1 189 ? -4.118 -19.197 24.454 1.00 89.38 189 THR A CA 1
ATOM 1444 C C . THR A 1 189 ? -5.513 -19.683 24.051 1.00 89.38 189 THR A C 1
ATOM 1446 O O . THR A 1 189 ? -5.684 -20.817 23.601 1.00 89.38 189 THR A O 1
ATOM 1449 N N . THR A 1 190 ? -6.518 -18.821 24.192 1.00 93.75 190 THR A N 1
ATOM 1450 C CA . THR A 1 190 ? -7.921 -19.083 23.850 1.00 93.75 190 THR A CA 1
ATOM 1451 C C . THR A 1 190 ? -8.495 -17.926 23.052 1.00 93.75 190 THR A C 1
ATOM 1453 O O . THR A 1 190 ? -8.220 -16.765 23.342 1.00 93.75 190 THR A O 1
ATOM 1456 N N . CYS A 1 191 ? -9.327 -18.242 22.061 1.00 92.69 191 CYS A N 1
ATOM 1457 C CA . CYS A 1 191 ? -9.975 -17.255 21.210 1.00 92.69 191 CYS A CA 1
ATOM 1458 C C . CYS A 1 191 ? -10.923 -16.355 22.031 1.00 92.69 191 CYS A C 1
ATOM 1460 O O . CYS A 1 191 ? -11.883 -16.879 22.603 1.00 92.69 191 CYS A O 1
ATOM 1462 N N . PRO A 1 192 ? -10.753 -15.019 22.017 1.00 91.00 192 PRO A N 1
ATOM 1463 C CA . PRO A 1 192 ? -11.639 -14.089 22.725 1.00 91.00 192 PRO A CA 1
ATOM 1464 C C . PRO A 1 192 ? -13.099 -14.145 22.257 1.00 91.00 192 PRO A C 1
ATOM 1466 O O . PRO A 1 192 ? -14.013 -13.864 23.026 1.00 91.00 192 PRO A O 1
ATOM 1469 N N . ARG A 1 193 ? -13.334 -14.532 20.993 1.00 91.38 193 ARG A N 1
ATOM 1470 C CA . ARG A 1 193 ? -14.675 -14.568 20.390 1.00 91.38 193 ARG A CA 1
ATOM 1471 C C . ARG A 1 193 ? -15.465 -15.834 20.720 1.00 91.38 193 ARG A C 1
ATOM 1473 O O . ARG A 1 193 ? -16.673 -15.758 20.904 1.00 91.38 193 ARG A O 1
ATOM 1480 N N . CYS A 1 194 ? -14.821 -17.003 20.730 1.00 94.38 194 CYS A N 1
ATOM 1481 C CA . CYS A 1 194 ? -15.520 -18.289 20.897 1.00 94.38 19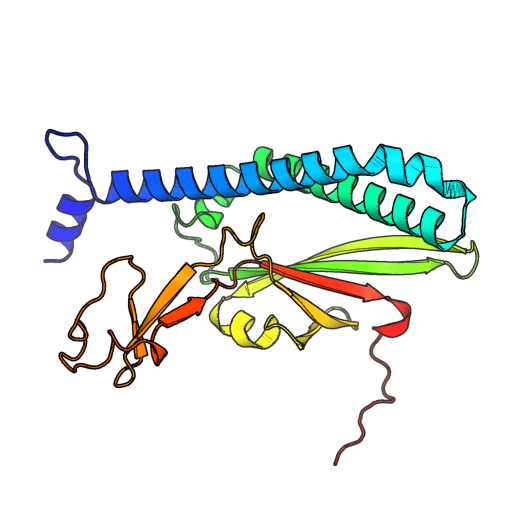4 CYS A CA 1
ATOM 1482 C C . CYS A 1 194 ? -15.057 -19.123 22.098 1.00 94.38 194 CYS A C 1
ATOM 1484 O O . CYS A 1 194 ? -15.621 -20.187 22.343 1.00 94.38 194 CYS A O 1
ATOM 1486 N N . GLY A 1 195 ? -14.021 -18.686 22.819 1.00 92.88 195 GLY A N 1
ATOM 1487 C CA . GLY A 1 195 ? -13.470 -19.364 23.995 1.00 92.88 195 GLY A CA 1
ATOM 1488 C C . GLY A 1 195 ? -12.695 -20.655 23.709 1.00 92.88 195 GLY A C 1
ATOM 1489 O O . GLY A 1 195 ? -12.140 -21.240 24.634 1.00 92.88 195 GLY A O 1
ATOM 1490 N N . LYS A 1 196 ? -12.633 -21.118 22.454 1.00 93.94 196 LYS A N 1
ATOM 1491 C CA . LYS A 1 196 ? -11.901 -22.338 22.079 1.00 93.94 196 LYS A CA 1
ATOM 1492 C C . LYS A 1 196 ? -10.393 -22.087 21.989 1.00 93.94 196 LYS A C 1
ATOM 1494 O O . LYS A 1 196 ? -9.959 -20.980 21.664 1.00 93.94 196 LYS A O 1
ATOM 1499 N N . SER A 1 197 ? -9.605 -23.121 22.268 1.00 93.12 197 SER A N 1
ATOM 1500 C CA . SER A 1 197 ? -8.144 -23.124 22.129 1.00 93.12 197 SER A CA 1
ATOM 1501 C C . SER A 1 197 ? -7.701 -23.240 20.664 1.00 93.12 197 SER A C 1
ATOM 1503 O O . SER A 1 197 ? -8.529 -23.408 19.770 1.00 93.12 197 SER A O 1
ATOM 1505 N N . GLY A 1 198 ? -6.391 -23.156 20.423 1.00 90.25 198 GLY A N 1
ATOM 1506 C CA . GLY A 1 198 ? -5.771 -23.417 19.116 1.00 90.25 198 GLY A CA 1
ATOM 1507 C C . GLY A 1 198 ? -5.400 -22.164 18.323 1.00 90.25 198 GLY A C 1
ATOM 1508 O O . GLY A 1 198 ? -4.655 -22.254 17.361 1.00 90.25 198 GLY A O 1
ATOM 1509 N N . ILE A 1 199 ? -5.839 -20.969 18.736 1.00 92.06 199 ILE A N 1
ATOM 1510 C CA . ILE A 1 199 ? -5.419 -19.706 18.090 1.00 92.06 199 ILE A CA 1
ATOM 1511 C C . ILE A 1 199 ? -3.922 -19.388 18.315 1.00 92.06 199 ILE A C 1
ATOM 1513 O O . ILE A 1 199 ? -3.311 -18.652 17.542 1.00 92.06 199 ILE A O 1
ATOM 1517 N N . ASN A 1 200 ? -3.304 -19.963 19.352 1.00 91.12 200 ASN A N 1
ATOM 1518 C CA . ASN A 1 200 ? -1.870 -19.835 19.622 1.00 91.12 200 ASN A CA 1
ATOM 1519 C C . ASN A 1 200 ? -0.994 -20.801 18.811 1.00 91.12 200 ASN A C 1
ATOM 1521 O O . ASN A 1 200 ? 0.231 -20.646 18.839 1.00 91.12 200 ASN A O 1
ATOM 1525 N N . ASP A 1 201 ? -1.580 -21.771 18.105 1.00 91.75 201 ASP A N 1
ATOM 1526 C CA . ASP A 1 201 ? -0.820 -22.764 17.350 1.00 91.75 201 ASP A CA 1
ATOM 1527 C C . ASP A 1 201 ? 0.051 -22.094 16.280 1.00 91.75 201 ASP A C 1
ATOM 1529 O O . ASP A 1 201 ? -0.309 -21.074 15.688 1.00 91.75 201 ASP A O 1
ATOM 1533 N N . VAL A 1 202 ? 1.221 -22.680 16.010 1.00 87.75 202 VAL A N 1
ATOM 1534 C CA . VAL A 1 202 ? 2.176 -22.139 15.026 1.00 87.75 202 VAL A CA 1
ATOM 1535 C C . VAL A 1 202 ? 1.550 -22.075 13.632 1.00 87.75 202 VAL A C 1
ATOM 1537 O O . VAL A 1 202 ? 1.723 -21.085 12.932 1.00 87.75 202 VAL A O 1
ATOM 1540 N N . GLY A 1 203 ? 0.751 -23.082 13.263 1.00 90.75 203 GLY A N 1
ATOM 1541 C CA . GLY A 1 203 ? 0.037 -23.120 11.983 1.00 90.75 203 GLY A CA 1
ATOM 1542 C C . GLY A 1 203 ? -1.159 -22.168 11.887 1.00 90.75 203 GLY A C 1
ATOM 1543 O O . GLY A 1 203 ? -1.823 -22.148 10.858 1.00 90.75 203 GLY A O 1
ATOM 1544 N N . GLN A 1 204 ? -1.469 -21.423 12.950 1.00 91.75 204 GLN A N 1
ATOM 1545 C CA . GLN A 1 204 ? -2.497 -20.382 12.940 1.00 91.75 204 GLN A CA 1
ATOM 1546 C C . GLN A 1 204 ? -1.905 -18.973 12.842 1.00 91.75 204 GLN A C 1
ATOM 1548 O O . GLN A 1 204 ? -2.653 -18.006 12.937 1.00 91.75 204 GLN A O 1
ATOM 1553 N N . LYS A 1 205 ? -0.582 -18.853 12.667 1.00 92.06 205 LYS A N 1
ATOM 1554 C CA . LYS A 1 205 ? 0.132 -17.597 12.425 1.00 92.06 205 LYS A CA 1
ATOM 1555 C C . LYS A 1 205 ? 0.306 -17.403 10.916 1.00 92.06 205 LYS A C 1
ATOM 1557 O O . LYS A 1 205 ? 0.887 -18.262 10.260 1.00 92.06 205 LYS A O 1
ATOM 1562 N N . PHE A 1 206 ? -0.162 -16.277 10.393 1.00 91.69 206 PHE A N 1
ATOM 1563 C CA . PHE A 1 206 ? -0.122 -15.945 8.973 1.00 91.69 206 PHE A CA 1
ATOM 1564 C C . PHE A 1 206 ? 0.546 -14.592 8.768 1.00 91.69 206 PHE A C 1
ATOM 1566 O O . PHE A 1 206 ? 0.289 -13.650 9.518 1.00 91.69 206 PHE A O 1
ATOM 1573 N N . GLU A 1 207 ? 1.380 -14.500 7.740 1.00 91.44 207 GLU A N 1
ATOM 1574 C CA . GLU A 1 207 ? 1.770 -13.213 7.179 1.00 91.44 207 GLU A CA 1
ATOM 1575 C C . GLU A 1 207 ? 0.642 -12.755 6.269 1.00 91.44 207 GLU A C 1
ATOM 1577 O O . GLU A 1 207 ? 0.172 -13.492 5.401 1.00 91.44 207 GLU A O 1
ATOM 1582 N N . THR A 1 208 ? 0.142 -11.564 6.545 1.00 90.44 208 THR A N 1
ATOM 1583 C CA . THR A 1 208 ? -1.030 -11.019 5.878 1.00 90.44 208 THR A CA 1
ATOM 1584 C C . THR A 1 208 ? -0.769 -9.578 5.513 1.00 90.44 208 THR A C 1
ATOM 1586 O O . THR A 1 208 ? -0.001 -8.882 6.176 1.00 90.44 208 THR A O 1
ATOM 1589 N N . ILE A 1 209 ? -1.448 -9.133 4.471 1.00 89.44 209 ILE A N 1
ATOM 1590 C CA . ILE A 1 209 ? -1.474 -7.743 4.070 1.00 89.44 209 ILE A CA 1
ATOM 1591 C C . ILE A 1 209 ? -2.920 -7.320 3.862 1.00 89.44 209 ILE A C 1
ATOM 1593 O O . ILE A 1 209 ? -3.768 -8.114 3.449 1.00 89.44 209 ILE A O 1
ATOM 1597 N N . GLU A 1 210 ? -3.212 -6.069 4.182 1.00 86.88 210 GLU A N 1
ATOM 1598 C CA . GLU A 1 210 ? -4.488 -5.463 3.841 1.00 86.88 210 GLU A CA 1
ATOM 1599 C C . GLU A 1 210 ? -4.443 -4.970 2.407 1.00 86.88 210 GLU A C 1
ATOM 1601 O O . GLU A 1 210 ? -3.627 -4.121 2.047 1.00 86.88 210 GLU A O 1
ATOM 1606 N N . LEU A 1 211 ? -5.328 -5.528 1.588 1.00 87.94 211 LEU A N 1
ATOM 1607 C CA . LEU A 1 211 ? -5.451 -5.155 0.192 1.00 87.94 211 LEU A CA 1
ATOM 1608 C C . LEU A 1 211 ? -5.994 -3.726 0.118 1.00 87.94 211 LEU A C 1
ATOM 1610 O O . LEU A 1 211 ? -7.191 -3.517 0.269 1.00 87.94 211 LEU A O 1
ATOM 1614 N N . THR A 1 212 ? -5.107 -2.751 -0.060 1.00 86.19 212 THR A N 1
ATOM 1615 C CA . THR A 1 212 ? -5.456 -1.323 -0.176 1.00 86.19 212 THR A CA 1
ATOM 1616 C C . THR A 1 212 ? -5.093 -0.762 -1.546 1.00 86.19 212 THR A C 1
ATOM 1618 O O . THR A 1 212 ? -5.828 0.067 -2.085 1.00 86.19 212 THR A O 1
ATOM 1621 N N . ARG A 1 213 ? -4.002 -1.257 -2.141 1.00 87.25 213 ARG A N 1
ATOM 1622 C CA . ARG A 1 213 ? -3.526 -0.865 -3.464 1.00 87.25 213 ARG A CA 1
ATOM 1623 C C . ARG A 1 213 ? -2.920 -2.051 -4.206 1.00 87.25 213 ARG A C 1
ATOM 1625 O O . ARG A 1 213 ? -2.198 -2.859 -3.619 1.00 87.25 213 ARG A O 1
ATOM 1632 N N . VAL A 1 214 ? -3.221 -2.132 -5.493 1.00 91.62 214 VAL A N 1
ATOM 1633 C CA . VAL A 1 214 ? -2.653 -3.093 -6.439 1.00 91.62 214 VAL A CA 1
ATOM 1634 C C . VAL A 1 214 ? -2.217 -2.373 -7.703 1.00 91.62 214 VAL A C 1
ATOM 1636 O O . VAL A 1 214 ? -2.692 -1.273 -7.987 1.00 91.62 214 VAL A O 1
ATOM 1639 N N . SER A 1 215 ? -1.334 -2.998 -8.471 1.00 88.12 215 SER A N 1
ATOM 1640 C CA . SER A 1 215 ? -0.893 -2.458 -9.750 1.00 88.12 215 SER A CA 1
ATOM 1641 C C . SER A 1 215 ? -0.881 -3.513 -10.847 1.00 88.12 215 SER A C 1
ATOM 1643 O O . SER A 1 215 ? -0.800 -4.720 -10.595 1.00 88.12 215 SER A O 1
ATOM 1645 N N . ALA A 1 216 ? -1.002 -3.027 -12.079 1.00 88.69 216 ALA A N 1
ATOM 1646 C CA . ALA A 1 216 ? -0.967 -3.837 -13.284 1.00 88.69 216 ALA A CA 1
ATOM 1647 C C . ALA A 1 216 ? -0.190 -3.114 -14.389 1.00 88.69 216 ALA A C 1
ATOM 1649 O O . ALA A 1 216 ? -0.372 -1.911 -14.613 1.00 88.69 216 ALA A O 1
ATOM 1650 N N . PHE A 1 217 ? 0.646 -3.863 -15.109 1.00 83.69 217 PHE A N 1
ATOM 1651 C CA . PHE A 1 217 ? 1.367 -3.370 -16.279 1.00 83.69 217 PHE A CA 1
ATOM 1652 C C . PHE A 1 217 ? 0.812 -4.043 -17.525 1.00 83.69 217 PHE A C 1
ATOM 1654 O O . PHE A 1 217 ? 0.903 -5.253 -17.696 1.00 83.69 217 PHE A O 1
ATOM 1661 N N . VAL A 1 218 ? 0.231 -3.248 -18.419 1.00 82.38 218 VAL A N 1
ATOM 1662 C CA . VAL A 1 218 ? -0.551 -3.768 -19.537 1.00 82.38 218 VAL A CA 1
ATOM 1663 C C . VAL A 1 218 ? 0.034 -3.290 -20.855 1.00 82.38 218 VAL A C 1
ATOM 1665 O O . VAL A 1 218 ? 0.122 -2.093 -21.117 1.00 82.38 218 VAL A O 1
ATOM 1668 N N . ARG A 1 219 ? 0.350 -4.219 -21.756 1.00 78.50 219 ARG A N 1
ATOM 1669 C CA . ARG A 1 219 ? 0.641 -3.881 -23.153 1.00 78.50 219 ARG A CA 1
ATOM 1670 C C . ARG A 1 219 ? -0.666 -3.741 -23.917 1.00 78.50 219 ARG A C 1
ATOM 1672 O O . ARG A 1 219 ? -1.414 -4.704 -24.061 1.00 78.50 219 ARG A O 1
ATOM 1679 N N . ARG A 1 220 ? -0.964 -2.539 -24.406 1.00 73.88 220 ARG A N 1
ATOM 1680 C CA . ARG A 1 220 ? -2.252 -2.204 -25.037 1.00 73.88 220 ARG A CA 1
ATOM 1681 C C . ARG A 1 220 ? -2.573 -3.085 -26.246 1.00 73.88 220 ARG A C 1
ATOM 1683 O O . ARG A 1 220 ? -3.740 -3.397 -26.475 1.00 73.88 220 ARG A O 1
ATOM 1690 N N . ASP A 1 221 ? -1.546 -3.458 -27.003 1.00 69.12 221 ASP A N 1
ATOM 1691 C CA . ASP A 1 221 ? -1.682 -4.259 -28.222 1.00 69.12 221 ASP A CA 1
ATOM 1692 C C . ASP A 1 221 ? -2.031 -5.725 -27.917 1.00 69.12 221 ASP A C 1
ATOM 1694 O O . ASP A 1 221 ? -2.684 -6.381 -28.723 1.00 69.12 221 ASP A O 1
ATOM 1698 N N . GLU A 1 222 ? -1.650 -6.214 -26.733 1.00 67.12 222 GLU A N 1
ATOM 1699 C CA . GLU A 1 222 ? -1.892 -7.584 -26.259 1.00 67.12 222 GLU A CA 1
ATOM 1700 C C . GLU A 1 222 ? -3.171 -7.685 -25.405 1.00 67.12 222 GLU A C 1
ATOM 1702 O O . GLU A 1 222 ? -3.762 -8.755 -25.302 1.00 67.12 222 GLU A O 1
ATOM 1707 N N . SER A 1 223 ? -3.628 -6.574 -24.815 1.00 60.44 223 SER A N 1
ATOM 1708 C CA . SER A 1 223 ? -4.745 -6.552 -23.859 1.00 60.44 223 SER A CA 1
ATOM 1709 C C . SER A 1 223 ? -6.105 -6.192 -24.445 1.00 60.44 223 SER A C 1
ATOM 1711 O O . SER A 1 223 ? -7.114 -6.215 -23.729 1.00 60.44 223 SER A O 1
ATOM 1713 N N . ARG A 1 224 ? -6.159 -5.807 -25.728 1.00 67.94 224 ARG A N 1
ATOM 1714 C CA . ARG A 1 224 ? -7.437 -5.586 -26.412 1.00 67.94 224 ARG A CA 1
ATOM 1715 C C . ARG A 1 224 ? -8.204 -6.895 -26.441 1.00 67.94 224 ARG A C 1
ATOM 1717 O O . ARG A 1 224 ? -7.710 -7.895 -26.948 1.00 67.94 224 ARG A O 1
ATOM 1724 N N . ILE A 1 225 ? -9.434 -6.846 -25.944 1.00 59.06 225 ILE A N 1
ATOM 1725 C CA . ILE A 1 225 ? -10.356 -7.974 -26.012 1.00 59.06 225 ILE A CA 1
ATOM 1726 C C . ILE A 1 225 ? -10.592 -8.289 -27.497 1.00 59.06 225 ILE A C 1
ATOM 1728 O O . ILE A 1 225 ? -11.212 -7.500 -28.215 1.00 59.06 225 ILE A O 1
ATOM 1732 N N . ASP A 1 226 ? -10.051 -9.415 -27.950 1.00 55.19 226 ASP A N 1
ATOM 1733 C CA . ASP A 1 226 ? -10.362 -10.037 -29.232 1.00 55.19 226 ASP A CA 1
ATOM 1734 C C . ASP A 1 226 ? -11.288 -11.233 -28.974 1.00 55.19 226 ASP A C 1
ATOM 1736 O O . ASP A 1 226 ? -11.118 -11.969 -28.002 1.00 55.19 226 ASP A O 1
ATOM 1740 N N . ASP A 1 227 ? -12.271 -11.431 -29.848 1.00 57.00 227 ASP A N 1
ATOM 1741 C CA . ASP A 1 227 ? -13.323 -12.462 -29.746 1.00 57.00 227 ASP A CA 1
ATOM 1742 C C . ASP A 1 227 ? -12.770 -13.898 -29.939 1.00 57.00 227 ASP A C 1
ATOM 1744 O O . ASP A 1 227 ? -13.521 -14.860 -30.095 1.00 57.00 227 ASP A O 1
ATOM 1748 N N . SER A 1 228 ? -11.444 -14.063 -29.973 1.00 53.84 228 SER A N 1
ATOM 1749 C CA . SER A 1 228 ? -10.752 -15.297 -30.348 1.00 53.84 228 SER A CA 1
ATOM 1750 C C . SER A 1 228 ? -10.496 -16.272 -29.193 1.00 53.84 228 SER A C 1
ATOM 1752 O O . SER A 1 228 ? -10.054 -17.388 -29.458 1.00 53.84 228 SER A O 1
ATOM 1754 N N . ASN A 1 229 ? -10.813 -15.908 -27.942 1.00 49.47 229 ASN A N 1
ATOM 1755 C CA . ASN A 1 229 ? -10.517 -16.733 -26.758 1.00 49.47 229 ASN A CA 1
ATOM 1756 C C . ASN A 1 229 ? -11.751 -17.342 -26.050 1.00 49.47 229 ASN A C 1
ATOM 1758 O O . ASN A 1 229 ? -11.631 -17.837 -24.931 1.00 49.47 229 ASN A O 1
ATOM 1762 N N . ASP A 1 230 ? -12.933 -17.356 -26.683 1.00 44.72 230 ASP A N 1
ATOM 1763 C CA . ASP A 1 230 ? -14.122 -18.057 -26.155 1.00 44.72 230 ASP A CA 1
ATOM 1764 C C . ASP A 1 230 ? -14.100 -19.554 -26.538 1.00 44.72 230 ASP A C 1
ATOM 1766 O O . ASP A 1 230 ? -14.948 -20.054 -27.283 1.00 44.72 230 ASP A O 1
ATOM 1770 N N . GLU A 1 231 ? -13.101 -20.301 -26.052 1.00 42.41 231 GLU A N 1
ATOM 1771 C CA . GLU A 1 231 ? -13.125 -21.767 -26.109 1.00 42.41 231 GLU A CA 1
ATOM 1772 C C . GLU A 1 231 ? -13.957 -22.299 -24.932 1.00 42.41 231 GLU A C 1
ATOM 1774 O O . GLU A 1 231 ? -13.470 -22.593 -23.841 1.00 42.41 231 GLU A O 1
ATOM 1779 N N . ARG A 1 232 ? -15.274 -22.374 -25.153 1.00 41.78 232 ARG A N 1
ATOM 1780 C CA . ARG A 1 232 ? -16.227 -22.984 -24.218 1.00 41.78 232 ARG A CA 1
ATOM 1781 C C . ARG A 1 232 ? -15.979 -24.494 -24.139 1.00 41.78 232 ARG A C 1
ATOM 1783 O O . ARG A 1 232 ? -16.343 -25.218 -25.067 1.00 41.78 232 ARG A O 1
ATOM 1790 N N . VAL A 1 233 ? -15.413 -24.960 -23.025 1.00 37.72 233 VAL A N 1
ATOM 1791 C CA . VAL A 1 233 ? -15.416 -26.376 -22.594 1.00 37.72 233 VAL A CA 1
ATOM 1792 C C . VAL A 1 233 ? -16.627 -26.703 -21.731 1.00 37.72 233 VAL A C 1
ATOM 1794 O O . VAL A 1 233 ? -17.008 -25.864 -20.883 1.00 37.72 233 VAL A O 1
#

Sequence (233 aa):
DAAEALRQWATPGPDGSSGLVATIGRAAQRWHAEQQDLKDRLDQLVAELPDLEAREQDSDDDARALKEARAEQRMLEAQIGAAYGDFWISALERIGLLPNYSLVDDSVQLDVTMSWIDSDTGEYHSEAADYSRASANALRDFAPGASFYVGGHQIDIDAVEVGHDGSAIRTVRLCPHCGYSHDGDDTPTTCPRCGKSGINDVGQKFETIELTRVSAFVRRDESRIDDSNDERV

pLDDT: mean 84.39, std 10.7, range [37.72, 96.81]